Protein AF-H3A9C9-F1 (afdb_monomer)

InterPro domains:
  IPR004875 DDE superfamily endonuclease domain [PF03184] (106-169)
  IPR006600 HTH CenpB-type DNA-binding domain [PF03221] (2-45)
  IPR006600 HTH CenpB-type DNA-binding domain [PS51253] (1-46)
  IPR009057 Homedomain-like superfamily [SSF46689] (2-41)
  IPR050863 Centromere and Transposable Element-Derived Protein [PTHR19303] (2-166)

Organism: Latimeria chalumnae (NCBI:txid7897)

Secondary structure (DSSP, 8-state):
------HHHHHHHHTHHHHHTT--S----HHHHHHHHHHTT-------S------HHHHHHIIIIIHHHHHTTS-GGGEEE-------S---SS-----------SS--PPPEEEESSSS-GGGTT----SSEEEE-TTSS--HHHHHHHHHHHHHHHHHTT---EEE----TTT--

Radius of gyration: 23.13 Å; Cα contacts (8 Å, |Δi|>4): 118; chains: 1; bounding box: 42×46×64 Å

pLDDT: mean 72.38, std 17.83, range [26.41, 94.88]

Solvent-accessible surface area (backbone atoms only — not comparable to full-atom values): 11590 Å² total; per-residue (Å²): 133,93,69,80,88,43,74,64,60,52,28,63,54,57,53,50,56,31,69,81,66,77,43,88,85,72,70,63,42,72,67,50,51,54,51,50,26,64,74,68,70,59,70,91,70,79,80,88,58,90,76,62,88,71,59,58,70,60,52,48,49,37,61,72,52,52,45,53,66,57,50,73,80,43,56,65,60,32,35,42,76,55,83,91,78,90,82,81,87,81,76,71,96,81,77,80,86,81,86,83,79,77,83,82,58,77,29,83,85,71,76,57,80,44,60,35,62,47,90,76,45,77,93,52,64,92,62,87,76,70,92,46,52,78,45,58,38,91,77,54,61,80,41,38,69,59,53,50,53,54,48,52,56,50,51,53,55,29,57,76,68,73,51,77,70,46,77,47,69,71,96,39,92,41,67,71,117

Foldseek 3Di:
DPDDCDLVNVQVVVVVVCVVVVNPPDHSDPVVSVVVCVVVVPDDDDPPDPPPVDPPVVVVCCVPPVVVVVCVVDDLQQEEEDDWDDDDPDDDPPDDDDPPDDPDSPHDDDAEEFEAADPQDPVCVPPPDDPHHYDHDNPRTAAQVNLVVVVVVVVVVCVVVVHHGHYHYDPDPRHDD

Nearest PDB structures (foldseek):
  4d3q-assembly1_B  TM=3.625E-01  e=9.666E-01  Homo sapiens
  3ezz-assembly1_B  TM=3.626E-01  e=6.443E-01  Homo sapiens

Structure (mmCIF, N/CA/C/O backbone):
data_AF-H3A9C9-F1
#
_entry.id   AF-H3A9C9-F1
#
loop_
_atom_site.group_PDB
_atom_site.id
_atom_site.type_symbol
_atom_site.label_atom_id
_atom_site.label_alt_id
_atom_site.label_comp_id
_atom_site.label_asym_id
_atom_site.label_entity_id
_atom_site.label_seq_id
_atom_site.pdbx_PDB_ins_code
_atom_site.Cartn_x
_atom_site.Cartn_y
_atom_site.Cartn_z
_atom_site.occupancy
_atom_site.B_iso_or_equiv
_atom_site.auth_seq_id
_atom_site.auth_comp_id
_atom_site.auth_asym_id
_atom_site.auth_atom_id
_atom_site.pdbx_PDB_model_num
ATOM 1 N N . SER A 1 1 ? 21.570 -11.411 -15.156 1.00 33.53 1 SER A N 1
ATOM 2 C CA . SER A 1 1 ? 22.248 -10.106 -15.320 1.00 33.53 1 SER A CA 1
ATOM 3 C C . SER A 1 1 ? 21.239 -9.062 -15.795 1.00 33.53 1 SER A C 1
ATOM 5 O O . SER A 1 1 ? 20.796 -9.115 -16.931 1.00 33.53 1 SER A O 1
ATOM 7 N N . ASN A 1 2 ? 20.828 -8.129 -14.927 1.00 42.75 2 ASN A N 1
ATOM 8 C CA . ASN A 1 2 ? 19.904 -7.037 -15.281 1.00 42.75 2 ASN A CA 1
ATOM 9 C C . ASN A 1 2 ? 20.682 -5.838 -15.843 1.00 42.75 2 ASN A C 1
ATOM 11 O O . ASN A 1 2 ? 20.787 -4.794 -15.195 1.00 42.75 2 ASN A O 1
ATOM 15 N N . LEU A 1 3 ? 21.279 -6.015 -17.026 1.00 50.03 3 LEU A N 1
ATOM 16 C CA . LEU A 1 3 ? 21.968 -4.924 -17.711 1.00 50.03 3 LEU A CA 1
ATOM 17 C C . LEU A 1 3 ? 20.938 -3.876 -18.159 1.00 50.03 3 LEU A C 1
ATOM 19 O O . LEU A 1 3 ? 19.908 -4.245 -18.730 1.00 50.03 3 LEU A O 1
ATOM 23 N N . PRO A 1 4 ? 21.178 -2.577 -17.910 1.00 58.50 4 PRO A N 1
ATOM 24 C CA . PRO A 1 4 ? 20.325 -1.532 -18.454 1.00 58.50 4 PRO A CA 1
ATOM 25 C C . PRO A 1 4 ? 20.330 -1.648 -19.980 1.00 58.50 4 PRO A C 1
ATOM 27 O O . PRO A 1 4 ? 21.388 -1.680 -20.608 1.00 58.50 4 PRO A O 1
ATOM 30 N N . VAL A 1 5 ? 19.141 -1.745 -20.575 1.00 65.75 5 VAL A N 1
ATOM 31 C CA . VAL A 1 5 ? 18.991 -1.874 -22.027 1.00 65.75 5 VAL A CA 1
ATOM 32 C C . VAL A 1 5 ? 19.471 -0.575 -22.676 1.00 65.75 5 VAL A C 1
ATOM 34 O O . VAL A 1 5 ? 18.788 0.449 -22.631 1.00 65.75 5 VAL A O 1
ATOM 37 N N . SER A 1 6 ? 20.679 -0.607 -23.238 1.00 74.88 6 SER A N 1
ATOM 38 C CA . SER A 1 6 ? 21.285 0.526 -23.930 1.00 74.88 6 SER A CA 1
ATOM 39 C C . SER A 1 6 ? 20.781 0.621 -25.373 1.00 74.88 6 SER A C 1
ATOM 41 O O . SER A 1 6 ? 20.260 -0.338 -25.949 1.00 74.88 6 SER A O 1
ATOM 43 N N . GLY A 1 7 ? 20.955 1.795 -25.987 1.00 79.19 7 GLY A N 1
ATOM 44 C CA . GLY A 1 7 ? 20.630 1.984 -27.403 1.00 79.19 7 GLY A CA 1
ATOM 45 C C . GLY A 1 7 ? 21.418 1.053 -28.328 1.00 79.19 7 GLY A C 1
ATOM 46 O O . GLY A 1 7 ? 20.894 0.637 -29.355 1.00 79.19 7 GLY A O 1
ATOM 47 N N . GLU A 1 8 ? 22.638 0.679 -27.946 1.00 80.88 8 GLU A N 1
ATOM 48 C CA . GLU A 1 8 ? 23.486 -0.244 -28.707 1.00 80.88 8 GLU A CA 1
ATOM 49 C C . GLU A 1 8 ? 22.938 -1.672 -28.678 1.00 80.88 8 GLU A C 1
ATOM 51 O O . GLU A 1 8 ? 22.879 -2.322 -29.718 1.00 80.88 8 GLU A O 1
ATOM 56 N N . ILE A 1 9 ? 22.428 -2.123 -27.525 1.00 83.19 9 ILE A N 1
ATOM 57 C CA . ILE A 1 9 ? 21.769 -3.432 -27.398 1.00 83.19 9 ILE A CA 1
ATOM 58 C C . ILE A 1 9 ? 20.517 -3.490 -28.285 1.00 83.19 9 ILE A C 1
ATOM 60 O O . ILE A 1 9 ? 20.277 -4.492 -28.960 1.00 83.19 9 ILE A O 1
ATOM 64 N N . LEU A 1 10 ? 19.727 -2.410 -28.317 1.00 83.50 10 LEU A N 1
ATOM 65 C CA . LEU A 1 10 ? 18.530 -2.331 -29.161 1.00 83.50 10 LEU A CA 1
ATOM 66 C C . LEU A 1 10 ? 18.869 -2.366 -30.652 1.00 83.50 10 LEU A C 1
ATOM 68 O O . LEU A 1 10 ? 18.194 -3.063 -31.403 1.00 83.50 10 LEU A O 1
ATOM 72 N N . LYS A 1 11 ? 19.921 -1.662 -31.077 1.00 85.69 11 LYS A N 1
ATOM 73 C CA . LYS A 1 11 ? 20.382 -1.683 -32.471 1.00 85.69 11 LYS A CA 1
ATOM 74 C C . LYS A 1 11 ? 20.911 -3.048 -32.883 1.00 85.69 11 LYS A C 1
ATOM 76 O O . LYS A 1 11 ? 20.455 -3.581 -33.885 1.00 85.69 11 LYS A O 1
ATOM 81 N N . ALA A 1 12 ? 21.775 -3.649 -32.066 1.00 84.69 12 ALA A N 1
ATOM 82 C CA . ALA A 1 12 ? 22.320 -4.977 -32.330 1.00 84.69 12 ALA A CA 1
ATOM 83 C C . ALA A 1 12 ? 21.218 -6.043 -32.429 1.00 84.69 12 ALA A C 1
ATOM 85 O O . ALA A 1 12 ? 21.340 -6.999 -33.188 1.00 84.69 12 ALA A O 1
ATOM 86 N N . LYS A 1 13 ? 20.122 -5.893 -31.672 1.00 85.00 13 LYS A N 1
ATOM 87 C CA . LYS A 1 13 ? 18.959 -6.777 -31.792 1.00 85.00 13 LYS A CA 1
ATOM 88 C C . LYS A 1 13 ? 18.106 -6.453 -33.020 1.00 85.00 13 LYS A C 1
ATOM 90 O O . LYS A 1 13 ? 17.635 -7.374 -33.675 1.00 85.00 13 LYS A O 1
ATOM 95 N N . ALA A 1 14 ? 17.931 -5.177 -33.350 1.00 84.75 14 ALA A N 1
ATOM 96 C CA . ALA A 1 14 ? 17.192 -4.744 -34.531 1.00 84.75 14 ALA A CA 1
ATOM 97 C C . ALA A 1 14 ? 17.849 -5.176 -35.846 1.00 84.75 14 ALA A C 1
ATOM 99 O O . ALA A 1 14 ? 17.134 -5.430 -36.801 1.00 84.75 14 ALA A O 1
ATOM 100 N N . GLU A 1 15 ? 19.174 -5.311 -35.882 1.00 84.75 15 GLU A N 1
ATOM 101 C CA . GLU A 1 15 ? 19.919 -5.799 -37.052 1.00 84.75 15 GLU A CA 1
ATOM 102 C C . GLU A 1 15 ? 19.846 -7.319 -37.244 1.00 84.75 15 GLU A C 1
ATOM 104 O O . GLU A 1 15 ? 20.193 -7.807 -38.314 1.00 84.75 15 GLU A O 1
ATOM 109 N N . LYS A 1 16 ? 19.349 -8.081 -36.260 1.00 83.56 16 LYS A N 1
ATOM 110 C CA . LYS A 1 16 ? 19.169 -9.538 -36.401 1.00 83.56 16 LYS A CA 1
ATOM 111 C C . LYS A 1 16 ? 17.897 -9.917 -37.160 1.00 83.56 16 LYS A C 1
ATOM 113 O O . LYS A 1 16 ? 17.911 -10.868 -37.924 1.00 83.56 16 LYS A O 1
ATOM 118 N N . PHE A 1 17 ? 16.816 -9.160 -36.985 1.00 78.00 17 PHE A N 1
ATOM 119 C CA . PHE A 1 17 ? 15.525 -9.456 -37.621 1.00 78.00 17 PHE A CA 1
ATOM 120 C C . PHE A 1 17 ? 15.493 -9.341 -39.161 1.00 78.00 17 PHE A C 1
ATOM 122 O O . PHE A 1 17 ? 14.770 -10.114 -39.780 1.00 78.00 17 PHE A O 1
ATOM 129 N N . PRO A 1 18 ? 16.228 -8.418 -39.813 1.00 79.38 18 PRO A N 1
ATOM 130 C CA . PRO A 1 18 ? 16.289 -8.338 -41.271 1.00 79.38 18 PRO A CA 1
ATOM 131 C C . PRO A 1 18 ? 16.911 -9.580 -41.911 1.00 79.38 18 PRO A C 1
ATOM 133 O O . PRO A 1 18 ? 16.447 -9.995 -42.969 1.00 79.38 18 PRO A O 1
ATOM 136 N N . ALA A 1 19 ? 17.891 -10.206 -41.246 1.00 67.50 19 ALA A N 1
ATOM 137 C CA . ALA A 1 19 ? 18.501 -11.452 -41.708 1.00 67.50 19 ALA A CA 1
ATOM 138 C C . ALA A 1 19 ? 17.486 -12.608 -41.737 1.00 67.50 19 ALA A C 1
ATOM 140 O O . ALA A 1 19 ? 17.487 -13.400 -42.673 1.00 67.50 19 ALA A O 1
ATOM 141 N N . ASP A 1 20 ? 16.563 -12.650 -40.772 1.00 73.31 20 ASP A N 1
ATOM 142 C CA . ASP A 1 20 ? 15.484 -13.648 -40.724 1.00 73.31 20 ASP A CA 1
ATOM 143 C C . ASP A 1 20 ? 14.357 -13.365 -41.743 1.00 73.31 20 ASP A C 1
ATOM 145 O O . ASP A 1 20 ? 13.535 -14.235 -42.026 1.00 73.31 20 ASP A O 1
ATOM 149 N N . LEU A 1 21 ? 14.301 -12.144 -42.291 1.00 77.25 21 LEU A N 1
ATOM 150 C CA . LEU A 1 21 ? 13.262 -11.672 -43.217 1.00 77.25 21 LEU A CA 1
ATOM 151 C C . LEU A 1 21 ? 13.781 -11.418 -44.642 1.00 77.25 21 LEU A C 1
ATOM 153 O O . LEU A 1 21 ? 13.018 -10.937 -45.480 1.00 77.25 21 LEU A O 1
ATOM 157 N N . ASN A 1 22 ? 15.043 -11.759 -44.928 1.00 77.62 22 ASN A N 1
ATOM 158 C CA . ASN A 1 22 ? 15.693 -11.580 -46.231 1.00 77.62 22 ASN A CA 1
ATOM 159 C C . ASN A 1 22 ? 15.732 -10.106 -46.710 1.00 77.62 22 ASN A C 1
ATOM 161 O O . ASN A 1 22 ? 15.546 -9.816 -47.892 1.00 77.62 22 ASN A O 1
ATOM 165 N N . ILE A 1 23 ? 15.923 -9.163 -45.778 1.00 76.38 23 ILE A N 1
ATOM 166 C CA . ILE A 1 23 ? 16.026 -7.720 -46.050 1.00 76.38 23 ILE A CA 1
ATOM 167 C C . ILE A 1 23 ? 17.462 -7.263 -45.775 1.00 76.38 23 ILE A C 1
ATOM 169 O O . ILE A 1 23 ? 17.847 -7.085 -44.620 1.00 76.38 23 ILE A O 1
ATOM 173 N N . ASP A 1 24 ? 18.230 -6.999 -46.831 1.00 74.44 24 ASP A N 1
ATOM 174 C CA . ASP A 1 24 ? 19.669 -6.708 -46.713 1.00 74.44 24 ASP A CA 1
ATOM 175 C C . ASP A 1 24 ? 19.989 -5.214 -46.481 1.00 74.44 24 ASP A C 1
ATOM 177 O O . ASP A 1 24 ? 21.078 -4.857 -46.031 1.00 74.44 24 ASP A O 1
ATOM 181 N N . ASP A 1 25 ? 19.025 -4.321 -46.730 1.00 82.25 25 ASP A N 1
ATOM 182 C CA . ASP A 1 25 ? 19.241 -2.864 -46.720 1.00 82.25 25 ASP A CA 1
ATOM 183 C C . ASP A 1 25 ? 18.974 -2.188 -45.366 1.00 82.25 25 ASP A C 1
ATOM 185 O O . ASP A 1 25 ? 19.150 -0.972 -45.205 1.00 82.25 25 ASP A O 1
ATOM 189 N N . PHE A 1 26 ? 18.526 -2.941 -44.361 1.00 84.06 26 PHE A N 1
ATOM 190 C CA . PHE A 1 26 ? 18.220 -2.359 -43.062 1.00 84.06 26 PHE A CA 1
ATOM 191 C C . PHE A 1 26 ? 19.492 -2.100 -42.245 1.00 84.06 26 PHE A C 1
ATOM 193 O O . PHE A 1 26 ? 20.258 -3.010 -41.944 1.00 84.06 26 PHE A O 1
ATOM 200 N N . LYS A 1 27 ? 19.667 -0.854 -41.791 1.00 85.88 27 LYS A N 1
ATOM 201 C CA . LYS A 1 27 ? 20.721 -0.467 -40.841 1.00 85.88 27 LYS A CA 1
ATOM 202 C C . LYS A 1 27 ? 20.122 0.219 -39.625 1.00 85.88 27 LYS A C 1
ATOM 204 O O . LYS A 1 27 ? 19.412 1.223 -39.760 1.00 85.88 27 LYS A O 1
ATOM 209 N N . ALA A 1 28 ? 20.470 -0.249 -38.427 1.00 85.75 28 ALA A N 1
ATOM 210 C CA . ALA A 1 28 ? 19.992 0.331 -37.176 1.00 85.75 28 ALA A CA 1
ATOM 211 C C . ALA A 1 28 ? 20.790 1.598 -36.809 1.00 85.75 28 ALA A C 1
ATOM 213 O O . ALA A 1 28 ? 21.512 1.679 -35.811 1.00 85.75 28 ALA A O 1
ATOM 214 N N . THR A 1 29 ? 20.658 2.633 -37.639 1.00 89.31 29 THR A N 1
ATOM 215 C CA . THR A 1 29 ? 21.324 3.928 -37.441 1.00 89.31 29 THR A CA 1
ATOM 216 C C . THR A 1 29 ? 20.850 4.633 -36.163 1.00 89.31 29 THR A C 1
ATOM 218 O O . THR A 1 29 ? 19.791 4.329 -35.609 1.00 89.31 29 THR A O 1
ATOM 221 N N . ASN A 1 30 ? 21.623 5.618 -35.683 1.00 85.88 30 ASN A N 1
ATOM 222 C CA . ASN A 1 30 ? 21.182 6.502 -34.590 1.00 85.88 30 ASN A CA 1
ATOM 223 C C . ASN A 1 30 ? 19.821 7.138 -34.907 1.00 85.88 30 ASN A C 1
ATOM 225 O O . ASN A 1 30 ? 18.909 7.091 -34.090 1.00 85.88 30 ASN A O 1
ATOM 229 N N . TRP A 1 31 ? 19.659 7.626 -36.137 1.00 87.31 31 TRP A N 1
ATOM 230 C CA . TRP A 1 31 ? 18.431 8.278 -36.576 1.00 87.31 31 TRP A CA 1
ATOM 231 C C . TRP A 1 31 ? 17.227 7.327 -36.616 1.00 87.31 31 TRP A C 1
ATOM 233 O O . TRP A 1 31 ? 16.124 7.703 -36.214 1.00 87.31 31 TRP A O 1
ATOM 243 N N . TRP A 1 32 ? 17.437 6.074 -37.042 1.00 90.31 32 TRP A N 1
ATOM 244 C CA . TRP A 1 32 ? 16.413 5.032 -36.946 1.00 90.31 32 TRP A CA 1
ATOM 245 C C . TRP A 1 32 ? 15.986 4.811 -35.492 1.00 90.31 32 TRP A C 1
ATOM 247 O O . TRP A 1 32 ? 14.790 4.839 -35.201 1.00 90.31 32 TRP A O 1
ATOM 257 N N . LEU A 1 33 ? 16.949 4.652 -34.579 1.00 88.69 33 LEU A N 1
ATOM 258 C CA . LEU A 1 33 ? 16.671 4.413 -33.164 1.00 88.69 33 LEU A CA 1
ATOM 259 C C . LEU A 1 33 ? 15.910 5.589 -32.535 1.00 88.69 33 LEU A C 1
ATOM 261 O O . LEU A 1 33 ? 14.955 5.368 -31.795 1.00 88.69 33 LEU A O 1
ATOM 265 N N . ASP A 1 34 ? 16.289 6.827 -32.850 1.00 85.38 34 ASP A N 1
ATOM 266 C CA . ASP A 1 34 ? 15.634 8.029 -32.325 1.00 85.38 34 ASP A CA 1
ATOM 267 C C . ASP A 1 34 ? 14.191 8.155 -32.827 1.00 85.38 34 ASP A C 1
ATOM 269 O O . ASP A 1 34 ? 13.269 8.436 -32.056 1.00 85.38 34 ASP A O 1
ATOM 273 N N . ARG A 1 35 ? 13.959 7.875 -34.114 1.00 87.50 35 ARG A N 1
ATOM 274 C CA . ARG A 1 35 ? 12.615 7.898 -34.703 1.00 87.50 35 ARG A CA 1
ATOM 275 C C . ARG A 1 35 ? 11.749 6.744 -34.205 1.00 87.50 35 ARG A C 1
ATOM 277 O O . ARG A 1 35 ? 10.556 6.944 -33.983 1.00 87.50 35 ARG A O 1
ATOM 284 N N . TRP A 1 36 ? 12.333 5.562 -34.011 1.00 87.00 36 TRP A N 1
ATOM 285 C CA . TRP A 1 36 ? 11.668 4.403 -33.417 1.00 87.00 36 TRP A CA 1
ATOM 286 C C . TRP A 1 36 ? 11.249 4.703 -31.977 1.00 87.00 36 TRP A C 1
ATOM 288 O O . TRP A 1 36 ? 10.071 4.570 -31.650 1.00 87.00 36 TRP A O 1
ATOM 298 N N . LYS A 1 37 ? 12.163 5.230 -31.152 1.00 84.94 37 LYS A N 1
ATOM 299 C CA . LYS A 1 37 ? 11.848 5.669 -29.787 1.00 84.94 37 LYS A CA 1
ATOM 300 C C . LYS A 1 37 ? 10.712 6.685 -29.773 1.00 84.94 37 LYS A C 1
ATOM 302 O O . LYS A 1 37 ? 9.778 6.524 -29.003 1.00 84.94 37 LYS A O 1
ATOM 307 N N . LYS A 1 38 ? 10.748 7.683 -30.663 1.00 83.31 38 LYS A N 1
ATOM 308 C CA . LYS A 1 38 ? 9.691 8.700 -30.777 1.00 83.31 38 LYS A CA 1
ATOM 309 C C . LYS A 1 38 ? 8.346 8.121 -31.229 1.00 83.31 38 LYS A C 1
ATOM 311 O O . LYS A 1 38 ? 7.309 8.573 -30.765 1.00 83.31 38 LYS A O 1
ATOM 316 N N . ARG A 1 39 ? 8.348 7.140 -32.138 1.00 85.62 39 ARG A N 1
ATOM 317 C CA . ARG A 1 39 ? 7.124 6.491 -32.639 1.00 85.62 39 ARG A CA 1
ATOM 318 C C . ARG A 1 39 ? 6.437 5.642 -31.572 1.00 85.62 39 ARG A C 1
ATOM 320 O O . ARG A 1 39 ? 5.215 5.594 -31.551 1.00 85.62 39 ARG A O 1
ATOM 327 N N . TYR A 1 40 ? 7.220 4.975 -30.730 1.00 78.62 40 TYR A N 1
ATOM 328 C CA . TYR A 1 40 ? 6.722 4.054 -29.705 1.00 78.62 40 TYR A CA 1
ATOM 329 C C . TYR A 1 40 ? 6.796 4.629 -28.284 1.00 78.62 40 TYR A C 1
ATOM 331 O O . TYR A 1 40 ? 6.671 3.880 -27.322 1.00 78.62 40 TYR A O 1
ATOM 339 N N . ASP A 1 41 ? 7.024 5.939 -28.157 1.00 76.00 41 ASP A N 1
ATOM 340 C CA . ASP A 1 41 ? 7.146 6.662 -26.884 1.00 76.00 41 ASP A CA 1
ATOM 341 C C . ASP A 1 41 ? 8.131 6.015 -25.884 1.00 76.00 41 ASP A C 1
ATOM 343 O O . ASP A 1 41 ? 7.938 5.979 -24.668 1.00 76.00 41 ASP A O 1
ATOM 347 N N . VAL A 1 42 ? 9.233 5.467 -26.406 1.00 78.31 42 VAL A N 1
ATOM 348 C CA . VAL A 1 42 ? 10.281 4.833 -25.599 1.00 78.31 42 VAL A CA 1
ATOM 349 C C . VAL A 1 42 ? 11.204 5.916 -25.051 1.00 78.31 42 VAL A C 1
ATOM 351 O O . VAL A 1 42 ? 12.201 6.301 -25.668 1.00 78.31 42 VAL A O 1
ATOM 354 N N . VAL A 1 43 ? 10.872 6.409 -23.862 1.00 71.19 43 VAL A N 1
ATOM 355 C CA . VAL A 1 43 ? 11.670 7.404 -23.141 1.00 71.19 43 VAL A CA 1
ATOM 356 C C . VAL A 1 43 ? 12.682 6.711 -22.230 1.00 71.19 43 VAL A C 1
ATOM 358 O O . VAL A 1 43 ? 12.329 5.854 -21.418 1.00 71.19 43 VAL A O 1
ATOM 361 N N . PHE A 1 44 ? 13.954 7.112 -22.319 1.00 60.69 44 PHE A N 1
ATOM 362 C CA . PHE A 1 44 ? 14.961 6.705 -21.342 1.00 60.69 44 PHE A CA 1
ATOM 363 C C . PHE A 1 44 ? 14.649 7.372 -20.001 1.00 60.69 44 PHE A C 1
ATOM 365 O O . PHE A 1 44 ? 14.917 8.555 -19.798 1.00 60.69 44 PHE A O 1
ATOM 372 N N . LYS A 1 45 ? 14.071 6.612 -19.075 1.00 54.03 45 LYS A N 1
ATOM 373 C CA . LYS A 1 45 ? 13.954 7.031 -17.682 1.00 54.03 45 LYS A CA 1
ATOM 374 C C . LYS A 1 45 ? 15.211 6.568 -16.957 1.00 54.03 45 LYS A C 1
ATOM 376 O O . LYS A 1 45 ? 15.486 5.370 -16.912 1.00 54.03 45 LYS A O 1
ATOM 381 N N . ARG A 1 46 ? 15.972 7.500 -16.369 1.00 49.28 46 ARG A N 1
ATOM 382 C CA . ARG A 1 46 ? 16.918 7.118 -15.311 1.00 49.28 46 ARG A CA 1
ATOM 383 C C . ARG A 1 46 ? 16.096 6.419 -14.239 1.00 49.28 46 ARG A C 1
ATOM 385 O O . ARG A 1 46 ? 15.092 6.970 -13.792 1.00 49.28 46 ARG A O 1
ATOM 392 N N . ALA A 1 47 ? 16.499 5.214 -13.856 1.00 47.06 47 ALA A N 1
ATOM 393 C CA . ALA A 1 47 ? 15.945 4.568 -12.682 1.00 47.06 47 ALA A CA 1
ATOM 394 C C . ALA A 1 47 ? 16.359 5.401 -11.458 1.00 47.06 47 ALA A C 1
ATOM 396 O O . ALA A 1 47 ? 17.418 5.182 -10.883 1.00 47.06 47 ALA A O 1
ATOM 397 N N . HIS A 1 48 ? 15.562 6.410 -11.108 1.00 38.59 48 HIS A N 1
ATOM 398 C CA . HIS A 1 48 ? 15.618 7.048 -9.801 1.00 38.59 48 HIS A CA 1
ATOM 399 C C . HIS A 1 48 ? 14.787 6.197 -8.847 1.00 38.59 48 HIS A C 1
ATOM 401 O O . HIS A 1 48 ? 13.612 6.438 -8.608 1.00 38.59 48 HIS A O 1
ATOM 407 N N . GLY A 1 49 ? 15.433 5.147 -8.371 1.00 36.78 49 GLY A N 1
ATOM 408 C CA . GLY A 1 49 ? 15.083 4.398 -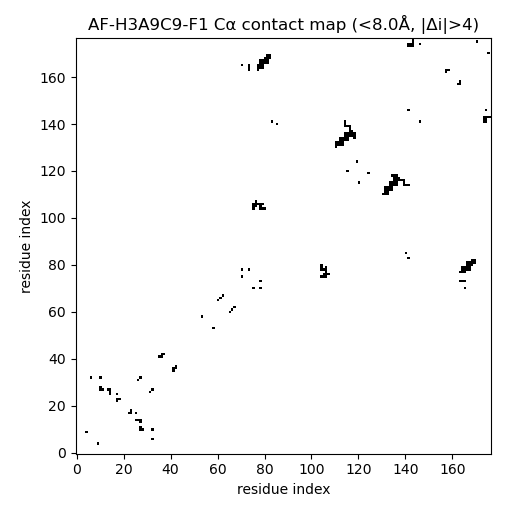7.181 1.00 36.78 49 GLY A CA 1
ATOM 409 C C . GLY A 1 49 ? 16.407 3.927 -6.608 1.00 36.78 49 GLY A C 1
ATOM 410 O O . GLY A 1 49 ? 17.315 3.605 -7.379 1.00 36.78 49 GLY A O 1
ATOM 411 N N . GLU A 1 50 ? 16.557 3.944 -5.287 1.00 41.75 50 GLU A N 1
ATOM 412 C CA . GLU A 1 50 ? 17.693 3.297 -4.643 1.00 41.75 50 GLU A CA 1
ATOM 413 C C . GLU A 1 50 ? 17.703 1.827 -5.073 1.00 41.75 50 GLU A C 1
ATOM 415 O O . GLU A 1 50 ? 17.004 0.987 -4.514 1.00 41.75 50 GLU A O 1
ATOM 420 N N . LYS A 1 51 ? 18.501 1.491 -6.089 1.00 43.78 51 LYS A N 1
ATOM 421 C CA . LYS A 1 51 ? 19.020 0.139 -6.219 1.00 43.78 51 LYS A CA 1
ATOM 422 C C . LYS A 1 51 ? 20.031 -0.011 -5.089 1.00 43.78 51 LYS A C 1
ATOM 424 O O . LYS A 1 51 ? 21.228 0.124 -5.309 1.00 43.78 51 LYS A O 1
ATOM 429 N N . LYS A 1 52 ? 19.546 -0.265 -3.871 1.00 47.56 52 LYS A N 1
ATOM 430 C CA . LYS A 1 52 ? 20.315 -1.136 -2.983 1.00 47.56 52 LYS A CA 1
ATOM 431 C C . LYS A 1 52 ? 20.539 -2.415 -3.784 1.00 47.56 52 LYS A C 1
ATOM 433 O O . LYS A 1 52 ? 19.612 -2.840 -4.480 1.00 47.56 52 LYS A O 1
ATOM 438 N N . ASP A 1 53 ? 21.755 -2.953 -3.777 1.00 51.06 53 ASP A N 1
ATOM 439 C CA . ASP A 1 53 ? 22.020 -4.265 -4.363 1.00 51.06 53 ASP A CA 1
ATOM 440 C C . ASP A 1 53 ? 20.993 -5.231 -3.776 1.00 51.06 53 ASP A C 1
ATOM 442 O O . ASP A 1 53 ? 21.022 -5.559 -2.591 1.00 51.06 53 ASP A O 1
ATOM 446 N N . ALA A 1 54 ? 19.981 -5.552 -4.578 1.00 57.16 54 ALA A N 1
ATOM 447 C CA . ALA A 1 54 ? 18.889 -6.379 -4.125 1.00 57.16 54 ALA A CA 1
ATOM 448 C C . ALA A 1 54 ? 19.461 -7.785 -4.003 1.00 57.16 54 ALA A C 1
ATOM 450 O O . ALA A 1 54 ? 20.008 -8.314 -4.972 1.00 57.16 54 ALA A O 1
ATOM 451 N N . ASP A 1 55 ? 19.345 -8.375 -2.820 1.00 76.50 55 ASP A N 1
ATOM 452 C CA . ASP A 1 55 ? 19.673 -9.775 -2.600 1.00 76.50 55 ASP A CA 1
ATOM 453 C C . ASP A 1 55 ? 18.636 -10.640 -3.332 1.00 76.50 55 ASP A C 1
ATOM 455 O O . ASP A 1 55 ? 17.597 -11.025 -2.793 1.00 76.50 55 ASP A O 1
ATOM 459 N N . ILE A 1 56 ? 18.888 -10.849 -4.626 1.00 76.31 56 ILE A N 1
ATOM 460 C CA . ILE A 1 56 ? 18.036 -11.624 -5.529 1.00 76.31 56 ILE A CA 1
ATOM 461 C C . ILE A 1 56 ? 17.818 -13.043 -4.975 1.00 76.31 56 ILE A C 1
ATOM 463 O O . ILE A 1 56 ? 16.661 -13.461 -4.954 1.00 76.31 56 ILE A O 1
ATOM 467 N N . PRO A 1 57 ? 18.846 -13.775 -4.493 1.00 83.06 57 PRO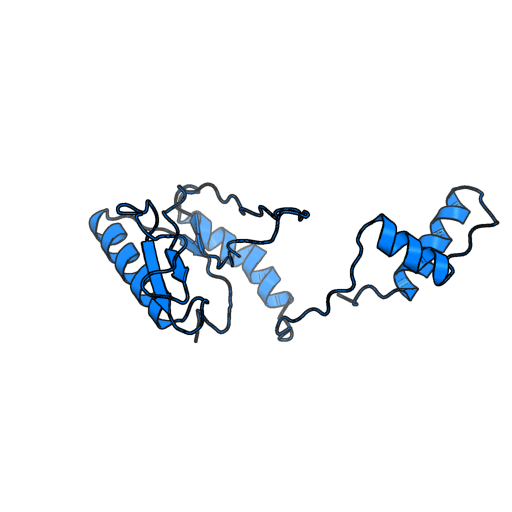 A N 1
ATOM 468 C CA . PRO A 1 57 ? 18.648 -15.066 -3.833 1.00 83.06 57 PRO A CA 1
ATOM 469 C C . PRO A 1 57 ? 17.657 -15.020 -2.666 1.00 83.06 57 PRO A C 1
ATOM 471 O O . PRO A 1 57 ? 16.721 -15.821 -2.637 1.00 83.06 57 PRO A O 1
ATOM 474 N N . SER A 1 58 ? 17.803 -14.065 -1.743 1.00 82.00 58 SER A N 1
ATOM 475 C CA . SER A 1 58 ? 16.876 -13.938 -0.610 1.00 82.00 58 SER A CA 1
ATOM 476 C C . SER A 1 58 ? 15.461 -13.570 -1.050 1.00 82.00 58 SER A C 1
ATOM 478 O O . SER A 1 58 ? 14.492 -14.104 -0.513 1.00 82.00 58 SER A O 1
ATOM 480 N N . ALA A 1 59 ? 15.322 -12.704 -2.058 1.00 79.44 59 ALA A N 1
ATOM 481 C CA . ALA A 1 59 ? 14.020 -12.351 -2.615 1.00 79.44 59 ALA A CA 1
ATOM 482 C C . ALA A 1 59 ? 13.329 -13.556 -3.277 1.00 79.44 59 ALA A C 1
ATOM 484 O O . ALA A 1 59 ? 12.136 -13.759 -3.064 1.00 79.44 59 ALA A O 1
ATOM 485 N N . ILE A 1 60 ? 14.067 -14.371 -4.040 1.00 85.44 60 ILE A N 1
ATOM 486 C CA . ILE A 1 60 ? 13.543 -15.598 -4.660 1.00 85.44 60 ILE A CA 1
ATOM 487 C C . ILE A 1 60 ? 13.100 -16.585 -3.579 1.00 85.44 60 ILE A C 1
ATOM 489 O O . ILE A 1 60 ? 11.955 -17.027 -3.605 1.00 85.44 60 ILE A O 1
ATOM 493 N N . ASN A 1 61 ? 13.949 -16.855 -2.582 1.00 87.62 61 ASN A N 1
ATOM 494 C CA . ASN A 1 61 ? 13.600 -17.746 -1.475 1.00 87.62 61 ASN A CA 1
ATOM 495 C C . ASN A 1 61 ? 12.345 -17.272 -0.725 1.00 87.62 61 ASN A C 1
ATOM 497 O O . ASN A 1 61 ? 11.478 -18.074 -0.383 1.00 87.62 61 ASN A O 1
ATOM 501 N N . TRP A 1 62 ? 12.218 -15.963 -0.497 1.00 85.75 62 TRP A N 1
ATOM 502 C CA . TRP A 1 62 ? 11.041 -15.400 0.155 1.00 85.75 62 TRP A CA 1
ATOM 503 C C . TRP A 1 62 ? 9.773 -15.564 -0.695 1.00 85.75 62 TRP A C 1
ATOM 505 O O . TRP A 1 62 ? 8.735 -15.947 -0.164 1.00 85.75 62 TRP A O 1
ATOM 515 N N . ILE A 1 63 ? 9.846 -15.326 -2.010 1.00 85.94 63 ILE A N 1
ATOM 516 C CA . ILE A 1 63 ? 8.706 -15.483 -2.930 1.00 85.94 63 ILE A CA 1
ATOM 517 C C . ILE A 1 63 ? 8.279 -16.950 -3.058 1.00 85.94 63 ILE A C 1
ATOM 519 O O . ILE A 1 63 ? 7.082 -17.226 -3.110 1.00 85.94 63 ILE A O 1
ATOM 523 N N . GLU A 1 64 ? 9.232 -17.878 -3.129 1.00 87.81 64 GLU A N 1
ATOM 524 C CA . GLU A 1 64 ? 8.955 -19.296 -3.382 1.00 87.81 64 GLU A CA 1
ATOM 525 C C . GLU A 1 64 ? 8.530 -20.055 -2.121 1.00 87.81 64 GLU A C 1
ATOM 527 O O . GLU A 1 64 ? 7.648 -20.908 -2.199 1.00 87.81 64 GLU A O 1
ATOM 532 N N . ASN A 1 65 ? 9.108 -19.730 -0.958 1.00 88.12 65 ASN A N 1
ATOM 533 C CA . ASN A 1 65 ? 8.927 -20.523 0.262 1.00 88.12 65 ASN A CA 1
ATOM 534 C C . ASN A 1 65 ? 8.149 -19.774 1.355 1.00 88.12 65 ASN A C 1
ATOM 536 O O . ASN A 1 65 ? 7.152 -20.281 1.871 1.00 88.12 65 ASN A O 1
ATOM 540 N N . GLU A 1 66 ? 8.568 -18.556 1.700 1.00 87.88 66 GLU A N 1
ATOM 541 C CA . GLU A 1 66 ? 8.032 -17.832 2.866 1.00 87.88 66 GLU A CA 1
ATOM 542 C C . GLU A 1 66 ? 6.660 -17.201 2.596 1.00 87.88 66 GLU A C 1
ATOM 544 O O . GLU A 1 66 ? 5.742 -17.271 3.423 1.00 87.88 66 GLU A O 1
ATOM 549 N N . LEU A 1 67 ? 6.501 -16.584 1.424 1.00 87.06 67 LEU A N 1
ATOM 550 C CA . LEU A 1 67 ? 5.284 -15.883 1.040 1.00 87.06 67 LEU A CA 1
ATOM 551 C C . LEU A 1 67 ? 4.092 -16.847 0.930 1.00 87.06 67 LEU A C 1
ATOM 553 O O . LEU A 1 67 ? 3.081 -16.582 1.586 1.00 87.06 67 LEU A O 1
ATOM 557 N N . PRO A 1 68 ? 4.169 -17.989 0.213 1.00 89.62 68 PRO A N 1
ATOM 558 C CA . PRO A 1 68 ? 3.046 -18.917 0.134 1.00 89.62 68 PRO A CA 1
ATOM 559 C C . PRO A 1 68 ? 2.703 -19.518 1.500 1.00 89.62 68 PRO A C 1
ATOM 561 O O . PRO A 1 68 ? 1.527 -19.577 1.854 1.00 89.62 68 PRO A O 1
ATOM 564 N N . ALA A 1 69 ? 3.706 -19.891 2.305 1.00 89.75 69 ALA A N 1
ATOM 565 C CA . ALA A 1 69 ? 3.497 -20.427 3.653 1.00 89.75 69 ALA A CA 1
ATOM 566 C C . ALA A 1 69 ? 2.810 -19.419 4.593 1.00 89.75 69 ALA A C 1
ATOM 568 O O . ALA A 1 69 ? 2.002 -19.795 5.447 1.00 89.75 69 ALA A O 1
ATOM 569 N N . THR A 1 70 ? 3.103 -18.127 4.425 1.00 87.56 70 THR A N 1
ATOM 570 C CA . THR A 1 70 ? 2.449 -17.049 5.175 1.00 87.56 70 THR A CA 1
ATOM 571 C C . THR A 1 70 ? 1.013 -16.839 4.702 1.00 87.56 70 THR A C 1
ATOM 573 O O . THR A 1 70 ? 0.102 -16.773 5.528 1.00 87.56 70 THR A O 1
ATOM 576 N N . LEU A 1 71 ? 0.791 -16.768 3.385 1.00 88.81 71 LEU A N 1
ATOM 577 C CA . LEU A 1 71 ? -0.525 -16.498 2.800 1.00 88.81 71 LEU A CA 1
ATOM 578 C C . LEU A 1 71 ? -1.517 -17.647 2.990 1.00 88.81 71 LEU A C 1
ATOM 580 O O . LEU A 1 71 ? -2.699 -17.377 3.147 1.00 88.81 71 LEU A O 1
ATOM 584 N N . GLN A 1 72 ? -1.061 -18.901 3.079 1.00 91.06 72 GLN A N 1
ATOM 585 C CA . GLN A 1 72 ? -1.923 -20.058 3.377 1.00 91.06 72 GLN A CA 1
ATOM 586 C C . GLN A 1 72 ? -2.681 -19.945 4.711 1.00 91.06 72 GLN A C 1
ATOM 588 O O . GLN A 1 72 ? -3.677 -20.635 4.916 1.00 91.06 72 GLN A O 1
ATOM 593 N N . ARG A 1 73 ? -2.229 -19.081 5.630 1.00 91.88 73 ARG A N 1
ATOM 594 C CA . ARG A 1 73 ? -2.892 -18.838 6.923 1.00 91.88 73 ARG A CA 1
ATOM 595 C C . ARG A 1 73 ? -4.096 -17.900 6.820 1.00 91.88 73 ARG A C 1
ATOM 597 O O . ARG A 1 73 ? -4.811 -17.740 7.808 1.00 91.88 73 ARG A O 1
ATOM 604 N N . TYR A 1 74 ? -4.291 -17.270 5.666 1.00 91.19 74 TYR A N 1
ATOM 605 C CA . TYR A 1 74 ? -5.314 -16.263 5.422 1.00 91.19 74 TYR A CA 1
ATOM 606 C C . TYR A 1 74 ? -6.159 -16.672 4.223 1.00 91.19 74 TYR A C 1
ATOM 608 O O . TYR A 1 74 ? -5.686 -17.332 3.296 1.00 91.19 74 TYR A O 1
ATOM 616 N N . LYS A 1 75 ? -7.430 -16.276 4.221 1.00 89.50 75 LYS A N 1
ATOM 617 C CA . LYS A 1 75 ? -8.241 -16.422 3.017 1.00 89.50 75 LYS A CA 1
ATOM 618 C C . LYS A 1 75 ? -7.769 -15.421 1.960 1.00 89.50 75 LYS A C 1
ATOM 620 O O . LYS A 1 75 ? -7.297 -14.350 2.331 1.00 89.50 75 LYS A O 1
ATOM 625 N N . PRO A 1 76 ? -7.960 -15.694 0.658 1.00 86.31 76 PRO A N 1
ATOM 626 C CA . PRO A 1 76 ? -7.619 -14.737 -0.396 1.00 86.31 76 PRO A CA 1
ATOM 627 C C . PRO A 1 76 ? -8.277 -13.355 -0.231 1.00 86.31 76 PRO A C 1
ATOM 629 O O . PRO A 1 76 ? -7.667 -12.353 -0.588 1.00 86.31 76 PRO A O 1
ATOM 632 N N . GLU A 1 77 ? -9.485 -13.302 0.343 1.00 85.75 77 GLU A N 1
ATOM 633 C CA . GLU A 1 77 ? -10.218 -12.064 0.670 1.00 85.75 77 GLU A CA 1
ATOM 634 C C . GLU A 1 77 ? -9.567 -11.241 1.804 1.00 85.75 77 GLU A C 1
ATOM 636 O O . GLU A 1 77 ? -9.784 -10.034 1.899 1.00 85.75 77 GLU A O 1
ATOM 641 N N . ASP A 1 78 ? -8.703 -11.875 2.605 1.00 89.50 78 ASP A N 1
ATOM 642 C CA . ASP A 1 78 ? -8.029 -11.297 3.775 1.00 89.50 78 ASP A CA 1
ATOM 643 C C . ASP A 1 78 ? -6.571 -10.895 3.483 1.00 89.50 78 ASP A C 1
ATOM 645 O O . ASP A 1 78 ? -5.803 -10.572 4.396 1.00 89.50 78 ASP A O 1
ATOM 649 N N . VAL A 1 79 ? -6.161 -10.943 2.211 1.00 88.62 79 VAL A N 1
ATOM 650 C CA . VAL A 1 79 ? -4.818 -10.572 1.754 1.00 88.62 79 VAL A CA 1
ATOM 651 C C . VAL A 1 79 ? -4.874 -9.213 1.066 1.00 88.62 79 VAL A C 1
ATOM 653 O O . VAL A 1 79 ? -5.444 -9.061 -0.013 1.00 88.62 79 VAL A O 1
ATOM 656 N N . TYR A 1 80 ? -4.223 -8.231 1.678 1.00 86.12 80 TYR A N 1
ATOM 657 C CA . TYR A 1 80 ? -4.216 -6.839 1.247 1.00 86.12 80 TYR A CA 1
ATOM 658 C C . TYR A 1 80 ? -2.809 -6.399 0.854 1.00 86.12 80 TYR A C 1
ATOM 660 O O . TYR A 1 80 ? -1.816 -6.823 1.446 1.00 86.12 80 TYR A O 1
ATOM 668 N N . ASN A 1 81 ? -2.720 -5.476 -0.099 1.00 85.1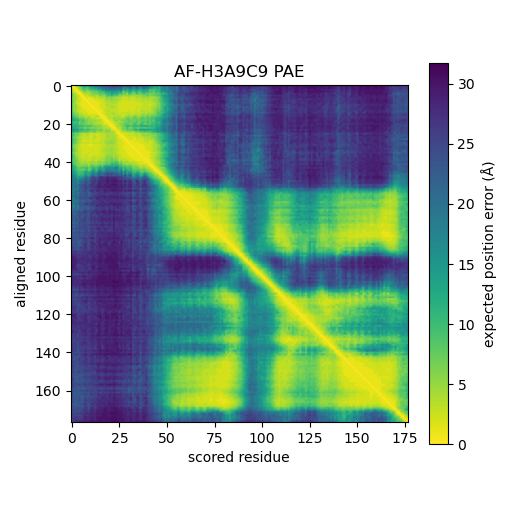9 81 ASN A N 1
ATOM 669 C CA . ASN A 1 81 ? -1.525 -4.680 -0.340 1.00 85.19 81 ASN A CA 1
ATOM 670 C C . ASN A 1 81 ? -1.783 -3.220 0.058 1.00 85.19 81 ASN A C 1
ATOM 672 O O . ASN A 1 81 ? -2.860 -2.679 -0.178 1.00 85.19 81 ASN A O 1
ATOM 676 N N . ALA A 1 82 ? -0.786 -2.572 0.650 1.00 84.62 82 ALA A N 1
ATOM 677 C CA . ALA A 1 82 ? -0.752 -1.123 0.801 1.00 84.62 82 ALA A CA 1
ATOM 678 C C . ALA A 1 82 ? 0.280 -0.569 -0.177 1.00 84.62 82 ALA A C 1
ATOM 680 O O . ALA A 1 82 ? 1.400 -1.062 -0.211 1.00 84.62 82 ALA A O 1
ATOM 681 N N . ASP A 1 83 ? -0.076 0.444 -0.959 1.00 80.81 83 ASP A N 1
ATOM 682 C CA . ASP A 1 83 ? 0.865 1.128 -1.846 1.00 80.81 83 ASP A CA 1
ATOM 683 C C . ASP A 1 83 ?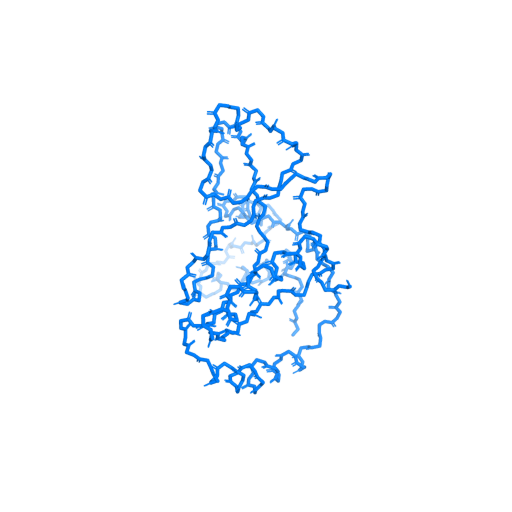 0.548 2.626 -1.898 1.00 80.81 83 ASP A C 1
ATOM 685 O O . ASP A 1 83 ? -0.594 3.042 -1.678 1.00 80.81 83 ASP A O 1
ATOM 689 N N . GLU A 1 84 ? 1.563 3.443 -2.169 1.00 76.19 84 GLU A N 1
ATOM 690 C CA . GLU A 1 84 ? 1.424 4.894 -2.272 1.00 76.19 84 GLU A CA 1
ATOM 691 C C . GLU A 1 84 ? 1.311 5.307 -3.741 1.00 76.19 84 GLU A C 1
ATOM 693 O O . GLU A 1 84 ? 2.228 5.115 -4.537 1.00 76.19 84 GLU A O 1
ATOM 698 N N . THR A 1 85 ? 0.192 5.938 -4.106 1.00 71.44 85 THR A N 1
ATOM 699 C CA . THR A 1 85 ? 0.017 6.527 -5.438 1.00 71.44 85 THR A CA 1
ATOM 700 C C . THR A 1 85 ? -0.110 8.042 -5.348 1.00 71.44 85 THR A C 1
ATOM 702 O O . THR A 1 85 ? -0.976 8.576 -4.657 1.00 71.44 85 THR A O 1
ATOM 705 N N . GLY A 1 86 ? 0.726 8.758 -6.099 1.00 68.25 86 GLY A N 1
ATOM 706 C CA . GLY A 1 86 ? 0.612 10.206 -6.249 1.00 68.25 86 GLY A CA 1
ATOM 707 C C . GLY A 1 86 ? -0.505 10.579 -7.227 1.00 68.25 86 GLY A C 1
ATOM 708 O O . GLY A 1 86 ? -0.528 10.099 -8.360 1.00 68.25 86 GLY A O 1
ATOM 709 N N . LEU A 1 87 ? -1.416 11.465 -6.817 1.00 65.81 87 LEU A N 1
ATOM 710 C CA . LEU A 1 87 ? -2.439 12.050 -7.689 1.00 65.81 87 LEU A CA 1
ATOM 711 C C . LEU A 1 87 ? -2.108 13.518 -7.977 1.00 65.81 87 LEU A C 1
ATOM 713 O O . LEU A 1 87 ? -2.043 14.346 -7.071 1.00 65.81 87 LEU A O 1
ATOM 717 N N . TYR A 1 88 ? -1.947 13.860 -9.255 1.00 56.34 88 TYR A N 1
ATOM 718 C CA . TYR A 1 88 ? -1.793 15.246 -9.698 1.00 56.34 88 TYR A CA 1
ATOM 719 C C . TYR A 1 88 ? -3.156 15.827 -10.083 1.00 56.34 88 TYR A C 1
ATOM 721 O O . TYR A 1 88 ? -3.715 15.508 -11.132 1.00 56.34 88 TYR A O 1
ATOM 729 N N . CYS A 1 89 ? -3.706 16.711 -9.248 1.00 45.59 89 CYS A N 1
ATOM 730 C CA . CYS A 1 89 ? -4.924 17.439 -9.593 1.00 45.59 89 CYS A CA 1
ATOM 731 C C . CYS A 1 89 ? -4.599 18.601 -10.548 1.00 45.59 89 CYS A C 1
ATOM 733 O O . CYS A 1 89 ? -3.883 19.525 -10.166 1.00 45.59 89 CYS A O 1
ATOM 735 N N . ARG A 1 90 ? -5.227 18.592 -11.738 1.00 44.34 90 ARG A N 1
ATOM 736 C CA . ARG A 1 90 ? -5.218 19.668 -12.754 1.00 44.34 90 ARG A CA 1
ATOM 737 C C . ARG A 1 90 ? -3.964 19.712 -13.653 1.00 44.34 90 ARG A C 1
ATOM 739 O O . ARG A 1 90 ? -3.277 20.726 -13.726 1.00 44.34 90 ARG A O 1
ATOM 746 N N . ALA A 1 91 ? -3.715 18.632 -14.398 1.00 43.53 91 ALA A N 1
ATOM 747 C CA . ALA A 1 91 ? -2.986 18.730 -15.665 1.00 43.53 91 ALA A CA 1
ATOM 748 C C . ALA A 1 91 ? -3.914 19.378 -16.717 1.00 43.53 91 ALA A C 1
ATOM 750 O O . ALA A 1 91 ? -5.085 19.021 -16.814 1.00 43.53 91 ALA A O 1
ATOM 751 N N . LEU A 1 92 ? -3.418 20.391 -17.425 1.00 41.12 92 LEU A N 1
ATOM 752 C CA . LEU A 1 92 ? -4.126 21.187 -18.440 1.00 41.12 92 LEU A CA 1
ATOM 753 C C . LEU A 1 92 ? -4.706 20.319 -19.587 1.00 41.12 92 LEU A C 1
ATOM 755 O O . LEU A 1 92 ? -4.247 19.194 -19.773 1.00 41.12 92 LEU A O 1
ATOM 759 N N . PRO A 1 93 ? -5.679 20.820 -20.381 1.00 41.75 93 PRO A N 1
ATOM 760 C CA . PRO A 1 93 ? -6.517 20.010 -21.283 1.00 41.75 93 PRO A CA 1
ATOM 761 C C . PRO A 1 93 ? -5.803 19.389 -22.497 1.00 41.75 93 PRO A C 1
ATOM 763 O O . PRO A 1 93 ? -6.447 18.746 -23.322 1.00 41.75 93 PRO A O 1
ATOM 766 N N . ASN A 1 94 ? -4.481 19.497 -22.602 1.00 39.09 94 ASN A N 1
ATOM 767 C CA . ASN A 1 94 ? -3.732 18.973 -23.738 1.00 39.09 94 ASN A CA 1
ATOM 768 C C . ASN A 1 94 ? -3.040 17.658 -23.353 1.00 39.09 94 ASN A C 1
ATOM 770 O O . ASN A 1 94 ? -1.819 17.579 -23.352 1.00 39.09 94 ASN A O 1
ATOM 774 N N . GLY A 1 95 ? -3.867 16.662 -23.015 1.00 43.69 95 GLY A N 1
ATOM 775 C CA . GLY A 1 95 ? -3.590 15.223 -23.073 1.00 43.69 95 GLY A CA 1
ATOM 776 C C . GLY A 1 95 ? -2.471 14.654 -22.191 1.00 43.69 95 GLY A C 1
ATOM 777 O O . GLY A 1 95 ? -1.297 14.949 -22.376 1.00 43.69 95 GLY A O 1
ATOM 778 N N . SER A 1 96 ? -2.810 13.683 -21.337 1.00 36.94 96 SER A N 1
ATOM 779 C CA . SER A 1 96 ? -1.896 12.569 -21.057 1.00 36.94 96 SER A CA 1
ATOM 780 C C . SER A 1 96 ? -2.630 11.324 -20.554 1.00 36.94 96 SER A C 1
ATOM 782 O O . SER A 1 96 ? -3.722 11.384 -19.987 1.00 36.94 96 SER A O 1
ATOM 784 N N . HIS A 1 97 ? -2.012 10.178 -20.833 1.00 35.69 97 HIS A N 1
ATOM 785 C CA . HIS A 1 97 ? -2.495 8.841 -20.528 1.00 35.69 97 HIS A CA 1
ATOM 786 C C . HIS A 1 97 ? -2.456 8.560 -19.022 1.00 35.69 97 HIS A C 1
ATOM 788 O O . HIS A 1 97 ? -1.427 8.717 -18.364 1.00 35.69 97 HIS A O 1
ATOM 794 N N . VAL A 1 98 ? -3.580 8.083 -18.489 1.00 35.47 98 VAL A N 1
ATOM 795 C CA . VAL A 1 98 ? -3.707 7.627 -17.103 1.00 35.47 98 VAL A CA 1
ATOM 796 C C . VAL A 1 98 ? -3.118 6.221 -16.989 1.00 35.47 98 VAL A C 1
ATOM 798 O O . VAL A 1 98 ? -3.674 5.268 -17.533 1.00 35.47 98 VAL A O 1
ATOM 801 N N . PHE A 1 99 ? -2.020 6.061 -16.246 1.00 26.41 99 PHE A N 1
ATOM 802 C CA . PHE A 1 99 ? -1.605 4.740 -15.771 1.00 26.41 99 PHE A CA 1
ATOM 803 C C . PHE A 1 99 ? -2.501 4.341 -14.600 1.00 26.41 99 PHE A C 1
ATOM 805 O O . PHE A 1 99 ? -2.255 4.692 -13.450 1.00 26.41 99 PHE A O 1
ATOM 812 N N . LYS A 1 100 ? -3.566 3.599 -14.901 1.00 30.41 100 LYS A N 1
ATOM 813 C CA . LYS A 1 100 ? -4.347 2.889 -13.891 1.00 30.41 100 LYS A CA 1
ATOM 814 C C . LYS A 1 100 ? -3.673 1.535 -13.683 1.00 30.41 100 LYS A C 1
ATOM 816 O O . LYS A 1 100 ? -3.929 0.596 -14.428 1.00 30.41 100 LYS A O 1
ATOM 821 N N . LYS A 1 101 ? -2.760 1.441 -12.716 1.00 31.94 101 LYS A N 1
ATOM 822 C CA . LYS A 1 101 ? -2.272 0.141 -12.247 1.00 31.94 101 LYS A CA 1
ATOM 823 C C . LYS A 1 101 ? -2.817 -0.097 -10.847 1.00 31.94 101 LYS A C 1
ATOM 825 O O . LYS A 1 101 ? -2.162 0.187 -9.857 1.00 31.94 101 LYS A O 1
ATOM 830 N N . THR A 1 102 ? -4.048 -0.588 -10.781 1.00 30.83 102 THR A N 1
ATOM 831 C CA . THR A 1 102 ? -4.546 -1.291 -9.601 1.00 30.83 102 THR A CA 1
ATOM 832 C C . THR A 1 102 ? -3.998 -2.712 -9.679 1.00 30.83 102 THR A C 1
ATOM 834 O O . THR A 1 102 ? -4.361 -3.476 -10.572 1.00 30.83 102 THR A O 1
ATOM 837 N N . ALA A 1 103 ? -3.064 -3.064 -8.795 1.00 32.25 103 ALA A N 1
ATOM 838 C CA . ALA A 1 103 ? -2.781 -4.469 -8.542 1.00 32.25 103 ALA A CA 1
ATOM 839 C C . ALA A 1 103 ? -4.008 -5.034 -7.817 1.00 32.25 103 ALA A C 1
ATOM 841 O O . ALA A 1 103 ? -4.254 -4.710 -6.661 1.00 32.25 103 ALA A O 1
ATOM 842 N N . HIS A 1 104 ? -4.825 -5.795 -8.542 1.00 32.56 104 HIS A N 1
ATOM 843 C CA . HIS A 1 104 ? -5.976 -6.497 -7.993 1.00 32.56 104 HIS A CA 1
ATOM 844 C C . HIS A 1 104 ? -5.482 -7.770 -7.298 1.00 32.56 104 HIS A C 1
ATOM 846 O O . HIS A 1 104 ? -5.373 -8.817 -7.931 1.00 32.56 104 HIS A O 1
ATOM 852 N N . PHE A 1 105 ? -5.169 -7.678 -6.007 1.00 38.38 105 PHE A N 1
ATOM 853 C CA . PHE A 1 105 ? -5.260 -8.833 -5.116 1.00 38.38 105 PHE A CA 1
ATOM 854 C C . PHE A 1 105 ? -6.668 -8.805 -4.511 1.00 38.38 105 PHE A C 1
ATOM 856 O O . PHE A 1 105 ? -7.130 -7.746 -4.101 1.00 38.38 105 PHE A O 1
ATOM 863 N N . GLY A 1 106 ? -7.387 -9.927 -4.591 1.00 38.50 106 GLY A N 1
ATOM 864 C CA . GLY A 1 106 ? -8.852 -10.044 -4.488 1.00 38.50 106 GLY A CA 1
ATOM 865 C C . GLY A 1 106 ? -9.530 -9.714 -3.148 1.00 38.50 106 GLY A C 1
ATOM 866 O O . GLY A 1 106 ? -10.592 -10.272 -2.892 1.00 38.50 106 GLY A O 1
ATOM 867 N N . GLY A 1 107 ? -8.958 -8.843 -2.315 1.00 51.28 107 GLY A N 1
ATOM 868 C CA . GLY A 1 107 ? -9.601 -8.305 -1.112 1.00 51.28 107 GLY A CA 1
ATOM 869 C C . GLY A 1 107 ? -10.555 -7.138 -1.404 1.00 51.28 107 GLY A C 1
ATOM 870 O O . GLY A 1 107 ? -10.504 -6.507 -2.465 1.00 51.28 107 GLY A O 1
ATOM 871 N N . GLU A 1 108 ? -11.439 -6.829 -0.453 1.00 61.59 108 GLU A N 1
ATOM 872 C CA . GLU A 1 108 ? -12.309 -5.649 -0.528 1.00 61.59 108 GLU A CA 1
ATOM 873 C C . GLU A 1 108 ? -11.474 -4.356 -0.508 1.00 61.59 108 GLU A C 1
ATOM 875 O O . GLU A 1 108 ? -10.653 -4.129 0.380 1.00 61.59 108 GLU A O 1
ATOM 880 N N . ASN A 1 109 ? -11.677 -3.458 -1.475 1.00 66.38 109 ASN A N 1
ATOM 881 C CA . ASN A 1 109 ? -10.938 -2.194 -1.507 1.00 66.38 109 ASN A CA 1
ATOM 882 C C . ASN A 1 109 ? -11.362 -1.292 -0.340 1.00 66.38 109 ASN A C 1
ATOM 884 O O . ASN A 1 109 ? -12.497 -0.810 -0.303 1.00 66.38 109 ASN A O 1
ATOM 888 N N . ARG A 1 110 ? -10.439 -0.997 0.582 1.00 72.81 110 ARG A N 1
ATOM 889 C CA . ARG A 1 110 ? -10.679 0.010 1.623 1.00 72.81 110 ARG A CA 1
ATOM 890 C C . ARG A 1 110 ? -10.652 1.437 1.057 1.00 72.81 110 ARG A C 1
ATOM 892 O O . ARG A 1 110 ? -9.957 1.697 0.072 1.00 72.81 110 ARG A O 1
ATOM 899 N N . PRO A 1 111 ? -11.358 2.389 1.701 1.00 71.81 111 PRO A N 1
ATOM 900 C CA . PRO A 1 111 ? -11.233 3.805 1.380 1.00 71.81 111 PRO A CA 1
ATOM 901 C C . PRO A 1 111 ? -9.773 4.257 1.471 1.00 71.81 111 PRO A C 1
ATOM 903 O O . PRO A 1 111 ? -9.079 3.958 2.446 1.00 71.81 111 PRO A O 1
ATOM 906 N N . LEU A 1 112 ? -9.313 4.976 0.447 1.00 74.94 112 LEU A N 1
ATOM 907 C CA . LEU A 1 112 ? -7.947 5.491 0.382 1.00 74.94 112 LEU A CA 1
ATOM 908 C C . LEU A 1 112 ? -7.696 6.541 1.479 1.00 74.94 112 LEU A C 1
ATOM 910 O O . LEU A 1 112 ? -8.613 7.227 1.933 1.00 74.94 112 LEU A O 1
ATOM 914 N N . LEU A 1 113 ? -6.429 6.704 1.861 1.00 78.38 113 LEU A N 1
ATOM 915 C CA . LEU A 1 113 ? -5.966 7.869 2.610 1.00 78.38 113 LEU A CA 1
ATOM 916 C C . LEU A 1 113 ? -5.361 8.872 1.624 1.00 78.38 113 LEU A C 1
ATOM 918 O O . LEU A 1 113 ? -4.366 8.579 0.966 1.00 78.38 113 LEU A O 1
ATOM 922 N N . PHE A 1 114 ? -5.962 10.055 1.514 1.00 80.44 114 PHE A N 1
ATOM 923 C CA . PHE A 1 114 ? -5.473 11.129 0.658 1.00 80.44 114 PHE A CA 1
ATOM 924 C C . PHE A 1 114 ? -4.631 12.116 1.467 1.00 80.44 114 PHE A C 1
ATOM 926 O O . PHE A 1 114 ? -5.114 12.701 2.436 1.00 80.44 114 PHE A O 1
ATOM 933 N N . ILE A 1 115 ? -3.387 12.348 1.045 1.00 78.19 115 ILE A N 1
ATOM 934 C CA . ILE A 1 115 ? -2.492 13.331 1.666 1.00 78.19 115 ILE A CA 1
ATOM 935 C C . ILE A 1 115 ? -2.319 14.514 0.713 1.00 78.19 115 ILE A C 1
ATOM 937 O O . ILE A 1 115 ? -1.866 14.361 -0.418 1.00 78.19 115 ILE A O 1
ATOM 941 N N . GLY A 1 116 ? -2.689 15.713 1.160 1.00 76.81 116 GLY A N 1
ATOM 942 C CA . GLY A 1 116 ? -2.563 16.946 0.384 1.00 76.81 116 GLY A CA 1
ATOM 943 C C . GLY A 1 116 ? -1.691 17.994 1.070 1.00 76.81 116 GLY A C 1
ATOM 944 O O . GLY A 1 116 ? -1.393 17.911 2.255 1.00 76.81 116 GLY A O 1
ATOM 945 N N . LYS A 1 117 ? -1.276 19.027 0.329 1.00 74.06 117 LYS A N 1
ATOM 946 C CA . LYS A 1 117 ? -0.412 20.092 0.876 1.00 74.06 117 LYS A CA 1
ATOM 947 C C . LYS A 1 117 ? -1.146 21.066 1.793 1.00 74.06 117 LYS A C 1
ATOM 949 O O . LYS A 1 117 ? -0.603 21.563 2.774 1.00 74.06 117 LYS A O 1
ATOM 954 N N . LEU A 1 118 ? -2.367 21.419 1.406 1.00 73.75 118 LEU A N 1
ATOM 955 C CA . LEU A 1 118 ? -3.132 22.501 2.019 1.00 73.75 118 LEU A CA 1
ATOM 956 C C . LEU A 1 118 ? -4.182 21.921 2.956 1.00 73.75 118 LEU A C 1
ATOM 958 O O . LEU A 1 118 ? -4.809 20.926 2.625 1.00 73.75 118 LEU A O 1
ATOM 962 N N . LYS A 1 119 ? -4.445 22.568 4.091 1.00 75.31 119 LYS A N 1
ATOM 963 C CA . LYS A 1 119 ? -5.565 22.179 4.968 1.00 75.31 119 LYS A CA 1
ATOM 964 C C . LYS A 1 119 ? -6.916 22.253 4.252 1.00 75.31 119 LYS A C 1
ATOM 966 O O . LYS A 1 119 ? -7.749 21.379 4.428 1.00 75.31 119 LYS A O 1
ATOM 971 N N . SER A 1 120 ? -7.094 23.273 3.413 1.00 76.56 120 SER A N 1
ATOM 972 C CA . SER A 1 120 ? -8.283 23.463 2.581 1.00 76.56 120 SER A CA 1
ATOM 973 C C . SER A 1 120 ? -7.848 23.780 1.147 1.00 76.56 120 SER A C 1
ATOM 975 O O . SER A 1 120 ? -7.587 24.941 0.810 1.00 76.56 120 SER A O 1
ATOM 977 N N . PRO A 1 121 ? -7.628 22.759 0.299 1.00 76.00 121 PRO A N 1
ATOM 978 C CA . PRO A 1 121 ? -7.255 22.993 -1.084 1.00 76.00 121 PRO A CA 1
ATOM 979 C C . PRO A 1 121 ? -8.460 23.543 -1.853 1.00 76.00 121 PRO A C 1
ATOM 981 O O . PRO A 1 121 ? -9.581 23.069 -1.710 1.00 76.00 121 PRO A O 1
ATOM 984 N N . ARG A 1 122 ? -8.227 24.521 -2.737 1.00 74.88 122 ARG A N 1
ATOM 985 C CA . ARG A 1 122 ? -9.303 25.165 -3.517 1.00 74.88 122 ARG A CA 1
ATOM 986 C C . ARG A 1 122 ? -10.134 24.186 -4.356 1.00 74.88 122 ARG A C 1
ATOM 988 O O . ARG A 1 122 ? -11.289 24.474 -4.626 1.00 74.88 122 ARG A O 1
ATOM 995 N N . CYS A 1 123 ? -9.566 23.050 -4.770 1.00 71.31 123 CYS A N 1
ATOM 996 C CA . CYS A 1 123 ? -10.305 22.003 -5.486 1.00 71.31 123 CYS A CA 1
ATOM 997 C C . CYS A 1 123 ? -11.315 21.244 -4.612 1.00 71.31 123 CYS A C 1
ATOM 999 O O . CYS A 1 123 ? -12.168 20.565 -5.168 1.00 71.31 123 CYS A O 1
ATOM 1001 N N . LEU A 1 124 ? -11.226 21.367 -3.286 1.00 72.75 124 LEU A N 1
ATOM 1002 C CA . LEU A 1 124 ? -12.180 20.821 -2.319 1.00 72.75 124 LEU A CA 1
ATOM 1003 C C . LEU A 1 124 ? -13.031 21.926 -1.665 1.00 72.75 124 LEU A C 1
ATOM 1005 O O . LEU A 1 124 ? -13.754 21.666 -0.708 1.00 72.75 124 LEU A O 1
ATOM 1009 N N . CYS A 1 125 ? -12.960 23.167 -2.162 1.00 74.38 125 CYS A N 1
ATOM 1010 C CA . CYS A 1 125 ? -13.791 24.258 -1.658 1.00 74.38 125 CYS A CA 1
ATOM 1011 C C . CYS A 1 125 ? -15.274 23.946 -1.916 1.00 74.38 125 CYS A C 1
ATOM 1013 O O . CYS A 1 125 ? -15.648 23.651 -3.049 1.00 74.38 125 CYS A O 1
ATOM 1015 N N . GLY A 1 126 ? -16.104 23.999 -0.872 1.00 72.06 126 GLY A N 1
ATOM 1016 C CA . GLY A 1 126 ? -17.531 23.658 -0.950 1.00 72.06 126 GLY A CA 1
ATOM 1017 C C . GLY A 1 126 ? -17.835 22.156 -0.929 1.00 72.06 126 GLY A C 1
ATOM 1018 O O . GLY A 1 126 ? -18.999 21.770 -1.000 1.00 72.06 126 GLY A O 1
ATOM 1019 N N . VAL A 1 127 ? -16.821 21.292 -0.803 1.00 75.38 127 VAL A N 1
ATOM 1020 C CA . VAL A 1 127 ? -17.032 19.856 -0.593 1.00 75.38 127 VAL A CA 1
ATOM 1021 C C . VAL A 1 127 ? -17.205 19.603 0.902 1.00 75.38 127 VAL A C 1
ATOM 1023 O O . VAL A 1 127 ? -16.251 19.678 1.671 1.00 75.38 127 VAL A O 1
ATOM 1026 N N . HIS A 1 128 ? -18.436 19.308 1.316 1.00 72.69 128 HIS A N 1
ATOM 1027 C CA . HIS A 1 128 ? -18.777 19.060 2.723 1.00 72.69 128 HIS A CA 1
ATOM 1028 C C . HIS A 1 128 ? -18.659 17.587 3.131 1.00 72.69 128 HIS A C 1
ATOM 1030 O O . HIS A 1 128 ? -18.534 17.286 4.315 1.00 72.69 128 HIS A O 1
ATOM 1036 N N . HIS A 1 129 ? -18.675 16.670 2.161 1.00 73.69 129 HIS A N 1
ATOM 1037 C CA . HIS A 1 129 ? -18.538 15.239 2.396 1.00 73.69 129 HIS A CA 1
ATOM 1038 C C . HIS A 1 129 ? -17.575 14.636 1.373 1.00 73.69 129 HIS A C 1
ATOM 1040 O O . HIS A 1 129 ? -17.841 14.648 0.171 1.00 73.69 129 HIS A O 1
ATOM 1046 N N . LEU A 1 130 ? -16.444 14.129 1.857 1.00 67.62 130 LEU A N 1
ATOM 1047 C CA . LEU A 1 130 ? -15.478 13.385 1.060 1.00 67.62 130 LEU A CA 1
ATOM 1048 C C . LEU A 1 130 ? -15.639 11.895 1.376 1.00 67.62 130 LEU A C 1
ATOM 1050 O O . LEU A 1 130 ? -15.548 11.530 2.547 1.00 67.62 130 LEU A O 1
ATOM 1054 N N . PRO A 1 131 ? -15.806 11.022 0.368 1.00 67.94 131 PRO A N 1
ATOM 1055 C CA . PRO A 1 131 ? -15.876 9.573 0.581 1.00 67.94 131 PRO A CA 1
ATOM 1056 C C . PRO A 1 131 ? -14.510 8.951 0.942 1.00 67.94 131 PRO A C 1
ATOM 1058 O O . PRO A 1 131 ? -14.365 7.733 0.964 1.00 67.94 131 PRO A O 1
ATOM 1061 N N . ILE A 1 132 ? -13.483 9.781 1.155 1.00 73.69 132 ILE A N 1
ATOM 1062 C CA . ILE A 1 132 ? -12.073 9.418 1.311 1.00 73.69 132 ILE A CA 1
ATOM 1063 C C . ILE A 1 132 ? -11.497 10.274 2.444 1.00 73.69 132 ILE A C 1
ATOM 1065 O O . ILE A 1 132 ? -11.764 11.477 2.508 1.00 73.69 132 ILE A O 1
ATOM 1069 N N . SER A 1 133 ? -10.687 9.673 3.316 1.00 77.12 133 SER A N 1
ATOM 1070 C CA . SER A 1 133 ? -10.008 10.393 4.397 1.00 77.12 133 SER A CA 1
ATOM 1071 C C . SER A 1 133 ? -8.966 11.359 3.832 1.00 77.12 133 SER A C 1
ATOM 1073 O O . SER A 1 133 ? -8.170 10.976 2.977 1.00 77.12 133 SER A O 1
ATOM 1075 N N . TYR A 1 134 ? -8.942 12.603 4.319 1.00 79.69 134 TYR A N 1
ATOM 1076 C CA . TYR A 1 134 ? -8.007 13.640 3.874 1.00 79.69 134 TYR A CA 1
ATOM 1077 C C . TYR A 1 134 ? -7.113 14.111 5.021 1.00 79.69 134 TYR A C 1
ATOM 1079 O O . TYR A 1 134 ? -7.608 14.538 6.063 1.00 79.69 134 TYR A O 1
ATOM 1087 N N . VAL A 1 135 ? -5.800 14.109 4.803 1.00 79.12 135 VAL A N 1
ATOM 1088 C CA . VAL A 1 135 ? -4.806 14.656 5.731 1.00 79.12 135 VAL A CA 1
ATOM 1089 C C . VAL A 1 135 ? -3.970 15.705 5.011 1.00 79.12 135 VAL A C 1
ATOM 1091 O O . VAL A 1 135 ? -3.514 15.499 3.890 1.00 79.12 135 VAL A O 1
ATOM 1094 N N . SER A 1 136 ? -3.736 16.848 5.654 1.00 78.50 136 SER A N 1
ATOM 1095 C CA . SER A 1 136 ? -2.825 17.863 5.122 1.00 78.50 136 SER A CA 1
ATOM 1096 C C . SER A 1 136 ? -1.426 17.730 5.723 1.00 78.50 136 SER A C 1
ATOM 1098 O O . SER A 1 136 ? -1.303 17.711 6.947 1.00 78.50 136 SER A O 1
ATOM 1100 N N . GLY A 1 137 ? -0.380 17.741 4.898 1.00 71.75 137 GLY A N 1
ATOM 1101 C CA . GLY A 1 137 ? 1.017 17.726 5.332 1.00 71.75 137 GLY A CA 1
ATOM 1102 C C . GLY A 1 137 ? 1.927 18.494 4.373 1.00 71.75 137 GLY A C 1
ATOM 1103 O O . GLY A 1 137 ? 1.647 18.602 3.181 1.00 71.75 137 GLY A O 1
ATOM 1104 N N . SER A 1 138 ? 3.039 19.032 4.877 1.00 67.44 138 SER A N 1
ATOM 1105 C CA . SER A 1 138 ? 3.979 19.833 4.074 1.00 67.44 138 SER A CA 1
ATOM 1106 C C . SER A 1 138 ? 4.617 19.050 2.924 1.00 67.44 138 SER A C 1
ATOM 1108 O O . SER A 1 138 ? 4.909 19.634 1.880 1.00 67.44 138 SER A O 1
ATOM 1110 N N . ASN A 1 139 ? 4.802 17.740 3.108 1.00 63.53 139 ASN A N 1
ATOM 1111 C CA . ASN A 1 139 ? 5.636 16.917 2.236 1.00 63.53 139 ASN A CA 1
ATOM 1112 C C . ASN A 1 139 ? 4.851 16.161 1.153 1.00 63.53 139 ASN A C 1
ATOM 1114 O O . ASN A 1 139 ? 5.475 15.545 0.303 1.00 63.53 139 ASN A O 1
ATOM 1118 N N . MET A 1 140 ? 3.511 16.243 1.137 1.00 63.94 140 MET A N 1
ATOM 1119 C CA . MET A 1 140 ? 2.621 15.645 0.116 1.00 63.94 140 MET A CA 1
ATOM 1120 C C . MET A 1 140 ? 2.801 14.136 -0.166 1.00 63.94 140 MET A C 1
ATOM 1122 O O . MET A 1 140 ? 2.141 13.622 -1.063 1.00 63.94 140 MET A O 1
ATOM 1126 N N . TRP A 1 141 ? 3.651 13.441 0.588 1.00 69.50 141 TRP A N 1
ATOM 1127 C CA . TRP A 1 141 ? 3.889 12.001 0.535 1.00 69.50 141 TRP A CA 1
ATOM 1128 C C . TRP A 1 141 ? 3.550 11.348 1.879 1.00 69.50 141 TRP A C 1
ATOM 1130 O O . TRP A 1 141 ? 3.452 12.033 2.908 1.00 69.50 141 TRP A O 1
ATOM 1140 N N . MET A 1 142 ? 3.403 10.026 1.887 1.00 73.75 142 MET A N 1
ATOM 1141 C CA . MET A 1 142 ? 3.255 9.232 3.103 1.00 73.75 142 MET A CA 1
ATOM 1142 C C . MET A 1 142 ? 4.497 9.387 3.983 1.00 73.75 142 MET A C 1
ATOM 1144 O O . MET A 1 142 ? 5.624 9.232 3.523 1.00 73.75 142 MET A O 1
ATOM 1148 N N . ILE A 1 143 ? 4.303 9.687 5.266 1.00 79.12 143 ILE A N 1
ATOM 1149 C CA . ILE A 1 143 ? 5.373 9.665 6.273 1.00 79.12 143 ILE A CA 1
ATOM 1150 C C . ILE A 1 143 ? 5.079 8.571 7.297 1.00 79.12 143 ILE A C 1
ATOM 1152 O O . ILE A 1 143 ? 3.909 8.305 7.577 1.00 79.12 143 ILE A O 1
ATOM 1156 N N . ALA A 1 144 ? 6.123 7.995 7.896 1.00 80.00 144 ALA A N 1
ATOM 1157 C CA . ALA A 1 144 ? 6.018 6.886 8.847 1.00 80.00 144 ALA A CA 1
ATOM 1158 C C . ALA A 1 144 ? 4.970 7.139 9.939 1.00 80.00 144 ALA A C 1
ATOM 1160 O O . ALA A 1 144 ? 4.139 6.279 10.211 1.00 80.00 144 ALA A O 1
ATOM 1161 N N . PHE A 1 145 ? 4.938 8.354 10.494 1.00 81.06 145 PHE A N 1
ATOM 1162 C CA . PHE A 1 145 ? 3.940 8.746 11.489 1.00 81.06 145 PHE A CA 1
ATOM 1163 C C . PHE A 1 145 ? 2.493 8.601 10.981 1.00 81.06 145 PHE A C 1
ATOM 1165 O O . PHE A 1 145 ? 1.662 8.011 11.665 1.00 81.06 145 PHE A O 1
ATOM 1172 N N . LEU A 1 146 ? 2.186 9.083 9.771 1.00 80.12 146 LEU A N 1
ATOM 1173 C CA . LEU A 1 146 ? 0.835 8.988 9.200 1.00 80.12 146 LEU A CA 1
ATOM 1174 C C . LEU A 1 146 ? 0.456 7.543 8.873 1.00 80.12 146 LEU A C 1
ATOM 1176 O O . LEU A 1 146 ? -0.678 7.140 9.126 1.00 80.12 146 LEU A O 1
ATOM 1180 N N . PHE A 1 147 ? 1.405 6.757 8.360 1.00 83.06 147 PHE A N 1
ATOM 1181 C CA . PHE A 1 147 ? 1.181 5.337 8.103 1.00 83.06 147 PHE A CA 1
ATOM 1182 C C . PHE A 1 147 ? 0.890 4.567 9.398 1.00 83.06 147 PHE A C 1
ATOM 1184 O O . PHE A 1 147 ? -0.036 3.761 9.440 1.00 83.06 147 PHE A O 1
ATOM 1191 N N . GLN A 1 148 ? 1.636 4.844 10.471 1.00 84.94 148 GLN A N 1
ATOM 1192 C CA . GLN A 1 148 ? 1.421 4.224 11.779 1.00 84.94 148 GLN A CA 1
ATOM 1193 C C . GLN A 1 148 ? 0.050 4.568 12.361 1.00 84.94 148 GLN A C 1
ATOM 1195 O O . GLN A 1 148 ? -0.622 3.678 12.878 1.00 84.94 148 GLN A O 1
ATOM 1200 N N . GLU A 1 149 ? -0.376 5.830 12.288 1.00 84.81 149 GLU A N 1
ATOM 1201 C CA . GLU A 1 149 ? -1.696 6.230 12.784 1.00 84.81 149 GLU A CA 1
ATOM 1202 C C . GLU A 1 149 ? -2.816 5.549 11.990 1.00 84.81 149 GLU A C 1
ATOM 1204 O O . GLU A 1 149 ? -3.696 4.925 12.586 1.00 84.81 149 GLU A O 1
ATOM 1209 N N . TRP A 1 150 ? -2.720 5.547 10.657 1.00 85.62 150 TRP A N 1
ATOM 1210 C CA . TRP A 1 150 ? -3.650 4.823 9.787 1.00 85.62 150 TRP A CA 1
ATOM 1211 C C . TRP A 1 150 ? -3.709 3.321 10.113 1.00 85.62 150 TRP A C 1
ATOM 1213 O O . TRP A 1 150 ? -4.793 2.748 10.253 1.00 85.62 150 TRP A O 1
ATOM 1223 N N . LEU A 1 151 ? -2.551 2.679 10.300 1.00 87.94 151 LEU A N 1
ATOM 1224 C CA . LEU A 1 151 ? -2.474 1.251 10.605 1.00 87.94 151 LEU A CA 1
ATOM 1225 C C . LEU A 1 151 ? -3.062 0.930 11.986 1.00 87.94 151 LEU A C 1
ATOM 1227 O O . LEU A 1 151 ? -3.780 -0.058 12.126 1.00 87.94 151 LEU A O 1
ATOM 1231 N N . LYS A 1 152 ? -2.815 1.769 13.002 1.00 90.00 152 LYS A N 1
ATOM 1232 C CA . LYS A 1 152 ? -3.394 1.607 14.348 1.00 90.00 152 LYS A CA 1
ATOM 1233 C C . LYS A 1 152 ? -4.913 1.734 14.336 1.00 90.00 152 LYS A C 1
ATOM 1235 O O . LYS A 1 152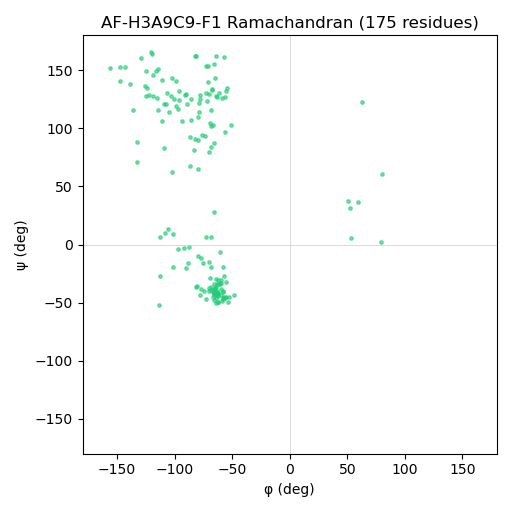 ? -5.589 1.001 15.057 1.00 90.00 152 LYS A O 1
ATOM 1240 N N . GLU A 1 153 ? -5.462 2.670 13.566 1.00 87.81 153 GLU A N 1
ATOM 1241 C CA . GLU A 1 153 ? -6.913 2.809 13.416 1.00 87.81 153 GLU A CA 1
ATOM 1242 C C . GLU A 1 153 ? -7.530 1.567 12.771 1.00 87.81 153 GLU A C 1
ATOM 1244 O O . GLU A 1 153 ? -8.545 1.053 13.252 1.00 87.81 153 GLU A O 1
ATOM 1249 N N . TRP A 1 154 ? -6.889 1.032 11.730 1.00 87.94 154 TRP A N 1
ATOM 1250 C CA . TRP A 1 154 ? -7.360 -0.189 11.088 1.00 87.94 154 TRP A CA 1
ATOM 1251 C C . TRP A 1 154 ? -7.250 -1.407 12.014 1.00 87.94 154 TRP A C 1
ATOM 1253 O O . TRP A 1 154 ? -8.226 -2.141 12.166 1.00 87.94 154 TRP A O 1
ATOM 1263 N N . ASP A 1 155 ? -6.123 -1.576 12.708 1.00 91.81 155 ASP A N 1
ATOM 1264 C CA . ASP A 1 155 ? -5.903 -2.663 13.669 1.00 91.81 155 ASP A CA 1
ATOM 1265 C C . ASP A 1 155 ? -6.946 -2.658 14.802 1.00 91.81 155 ASP A C 1
ATOM 1267 O O . ASP A 1 155 ? -7.482 -3.708 15.161 1.00 91.81 155 ASP A O 1
ATOM 1271 N N . LYS A 1 156 ? -7.337 -1.479 15.313 1.00 92.75 156 LYS A N 1
ATOM 1272 C CA . LYS A 1 156 ? -8.447 -1.359 16.281 1.00 92.75 156 LYS A CA 1
ATOM 1273 C C . LYS A 1 156 ? -9.759 -1.913 15.717 1.00 92.75 156 LYS A C 1
ATOM 1275 O O . LYS A 1 156 ? -10.449 -2.666 16.406 1.00 92.75 156 LYS A O 1
ATOM 1280 N N . SER A 1 157 ? -10.096 -1.567 14.473 1.00 89.69 157 SER A N 1
ATOM 1281 C CA . SER A 1 157 ? -11.308 -2.059 13.803 1.00 89.69 157 SER A CA 1
ATOM 1282 C C . SER A 1 157 ? -11.262 -3.571 13.568 1.00 89.69 157 SER A C 1
ATOM 1284 O O . SER A 1 157 ? -12.264 -4.250 13.782 1.00 89.69 157 SER A O 1
ATOM 1286 N N . LEU A 1 158 ? -10.111 -4.108 13.157 1.00 91.50 158 LEU A N 1
ATOM 1287 C CA . LEU A 1 158 ? -9.915 -5.543 12.933 1.00 91.50 158 LEU A CA 1
ATOM 1288 C C . LEU A 1 158 ? -10.050 -6.334 14.238 1.00 91.50 158 LEU A C 1
ATOM 1290 O O . LEU A 1 158 ? -10.751 -7.345 14.288 1.00 91.50 158 LEU A O 1
ATOM 1294 N N . LYS A 1 159 ? -9.461 -5.828 15.330 1.00 94.19 159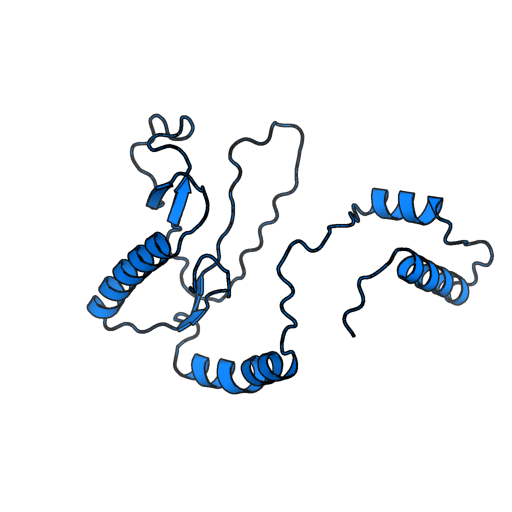 LYS A N 1
ATOM 1295 C CA . LYS A 1 159 ? -9.591 -6.411 16.674 1.00 94.19 159 LYS A CA 1
ATOM 1296 C C . LYS A 1 159 ? -11.038 -6.451 17.150 1.00 94.19 159 LYS A C 1
ATOM 1298 O O . LYS A 1 159 ? -11.464 -7.483 17.665 1.00 94.19 159 LYS A O 1
ATOM 1303 N N . ALA A 1 160 ? -11.799 -5.375 16.937 1.00 94.88 160 ALA A N 1
ATOM 1304 C CA . ALA A 1 160 ? -13.220 -5.329 17.283 1.00 94.88 160 ALA A CA 1
ATOM 1305 C C . ALA A 1 160 ? -14.038 -6.397 16.532 1.00 94.88 160 ALA A C 1
ATOM 1307 O O . ALA A 1 160 ? -14.961 -6.979 17.095 1.00 94.88 160 ALA A O 1
ATOM 1308 N N . GLN A 1 161 ? -13.657 -6.702 15.290 1.00 92.31 161 GLN A N 1
ATOM 1309 C CA . GLN A 1 161 ? -14.290 -7.724 14.449 1.00 92.31 161 GLN A CA 1
ATOM 1310 C C . GLN A 1 161 ? -13.702 -9.133 14.651 1.00 92.31 161 GLN A C 1
ATOM 1312 O O . GLN A 1 161 ? -14.166 -10.085 14.029 1.00 92.31 161 GLN A O 1
ATOM 1317 N N . ARG A 1 162 ? -12.676 -9.285 15.505 1.00 93.56 162 ARG A N 1
ATOM 1318 C CA . ARG A 1 162 ? -11.871 -10.517 15.662 1.00 93.56 162 ARG A CA 1
ATOM 1319 C C . ARG A 1 162 ? -11.323 -11.031 14.323 1.00 93.56 162 ARG A C 1
ATOM 1321 O O . ARG A 1 162 ? -11.144 -12.233 14.137 1.00 93.56 162 ARG A O 1
ATOM 1328 N N . HIS A 1 163 ? -11.049 -10.108 13.410 1.00 91.56 163 HIS A N 1
ATOM 1329 C CA . HIS A 1 163 ? -10.615 -10.382 12.053 1.00 91.56 163 HIS A CA 1
ATOM 1330 C C . HIS A 1 163 ? -9.094 -10.234 11.940 1.00 91.56 163 HIS A C 1
ATOM 1332 O O . HIS A 1 163 ? -8.500 -9.355 12.567 1.00 91.56 163 HIS A O 1
ATOM 1338 N N . ARG A 1 164 ? -8.447 -11.117 11.177 1.00 92.44 164 ARG A N 1
ATOM 1339 C CA . ARG A 1 164 ? -6.995 -11.112 10.958 1.00 92.44 164 ARG A CA 1
ATOM 1340 C C . ARG A 1 164 ? -6.730 -11.098 9.464 1.00 92.44 164 ARG A C 1
ATOM 1342 O O . ARG A 1 164 ? -7.349 -11.865 8.741 1.00 92.44 164 ARG A O 1
ATOM 1349 N N . ILE A 1 165 ? -5.778 -10.273 9.050 1.00 91.38 165 ILE A N 1
ATOM 1350 C CA . ILE A 1 165 ? -5.425 -10.076 7.645 1.00 91.38 165 ILE A CA 1
ATOM 1351 C C . ILE A 1 165 ? -3.918 -10.226 7.441 1.00 91.38 165 ILE A C 1
ATOM 1353 O O . ILE A 1 165 ? -3.141 -10.054 8.385 1.00 91.38 165 ILE A O 1
ATOM 1357 N N . ALA A 1 166 ? -3.509 -10.471 6.201 1.00 90.25 166 ALA A N 1
ATOM 1358 C CA . ALA A 1 166 ? -2.135 -10.276 5.758 1.00 90.25 166 ALA A CA 1
ATOM 1359 C C . ALA A 1 166 ? -2.037 -8.945 5.004 1.00 90.25 166 ALA A C 1
ATOM 1361 O O . ALA A 1 166 ? -2.770 -8.734 4.042 1.00 90.25 166 ALA A O 1
ATOM 1362 N N . LEU A 1 167 ? -1.128 -8.057 5.419 1.00 89.38 167 LEU A N 1
ATOM 1363 C CA . LEU A 1 167 ? -0.870 -6.786 4.739 1.00 89.38 167 LEU A CA 1
ATOM 1364 C C . LEU A 1 167 ? 0.542 -6.778 4.146 1.00 89.38 167 LEU A C 1
ATOM 1366 O O . LEU A 1 167 ? 1.528 -6.805 4.881 1.00 89.38 167 LEU A O 1
ATOM 1370 N N . MET A 1 168 ? 0.639 -6.711 2.821 1.00 86.69 168 MET A N 1
ATOM 1371 C CA . MET A 1 168 ? 1.899 -6.513 2.108 1.00 86.69 168 MET A CA 1
ATOM 1372 C C . MET A 1 168 ? 2.204 -5.020 2.001 1.00 86.69 168 MET A C 1
ATOM 1374 O O . MET A 1 168 ? 1.389 -4.257 1.482 1.00 86.69 168 MET A O 1
ATOM 1378 N N . VAL A 1 169 ? 3.384 -4.611 2.467 1.00 83.94 169 VAL A N 1
ATOM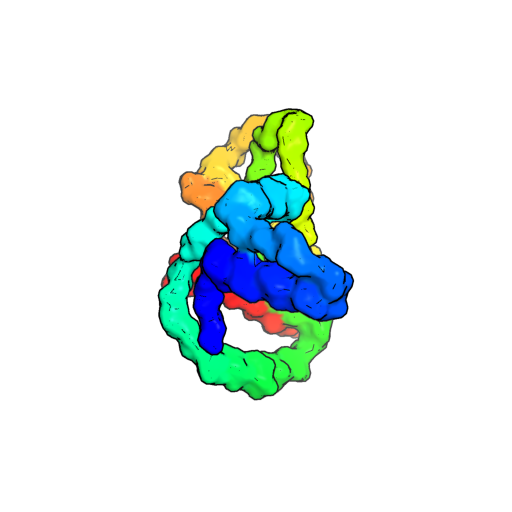 1379 C CA . VAL A 1 169 ? 3.826 -3.211 2.469 1.00 83.94 169 VAL A CA 1
ATOM 1380 C C . VAL A 1 169 ? 5.139 -3.103 1.686 1.00 83.94 169 VAL A C 1
ATOM 1382 O O . VAL A 1 169 ? 6.062 -3.873 1.964 1.00 83.94 169 VAL A O 1
ATOM 1385 N N . PRO A 1 170 ? 5.259 -2.188 0.707 1.00 73.06 170 PRO A N 1
ATOM 1386 C CA . PRO A 1 170 ? 6.495 -1.985 -0.029 1.00 73.06 170 PRO A CA 1
ATOM 1387 C C . PRO A 1 170 ? 7.588 -1.467 0.905 1.00 73.06 170 PRO A C 1
ATOM 1389 O O . PRO A 1 170 ? 7.351 -0.640 1.785 1.00 73.06 170 PRO A O 1
ATOM 1392 N N . CYS A 1 171 ? 8.814 -1.927 0.674 1.00 66.50 171 CYS A N 1
ATOM 1393 C CA . CYS A 1 171 ? 9.987 -1.382 1.341 1.00 66.50 171 CYS A CA 1
ATOM 1394 C C . CYS A 1 171 ? 10.292 -0.001 0.741 1.00 66.50 171 CYS A C 1
ATOM 1396 O O . CYS A 1 171 ? 10.939 0.106 -0.301 1.00 66.50 171 CYS A O 1
ATOM 1398 N N . SER A 1 172 ? 9.769 1.056 1.362 1.00 60.41 172 SER A N 1
ATOM 1399 C CA . SER A 1 172 ? 10.099 2.444 1.042 1.00 60.41 172 SER A CA 1
ATOM 1400 C C . SER A 1 172 ? 10.713 3.133 2.262 1.00 60.41 172 SER A C 1
ATOM 1402 O O . SER A 1 172 ? 10.324 2.876 3.405 1.00 60.41 172 SER A O 1
ATOM 1404 N N . ASN A 1 173 ? 11.657 4.047 2.017 1.00 49.97 173 ASN A N 1
ATOM 1405 C CA . ASN A 1 173 ? 12.356 4.828 3.051 1.00 49.97 173 ASN A CA 1
ATOM 1406 C C . ASN A 1 173 ? 11.418 5.716 3.898 1.00 49.97 173 ASN A C 1
ATOM 1408 O O . ASN A 1 173 ? 11.858 6.354 4.849 1.00 49.97 173 ASN A O 1
AT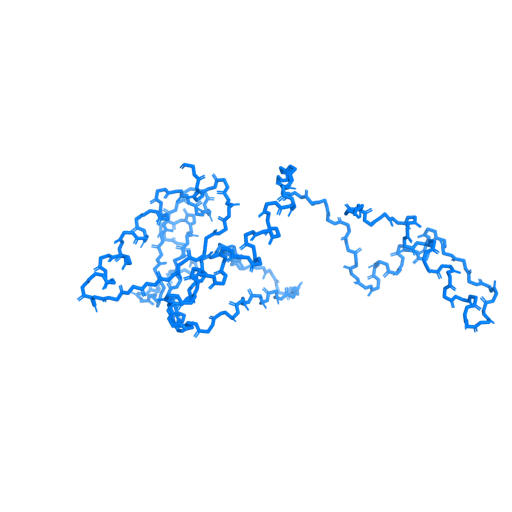OM 1412 N N . THR A 1 174 ? 10.136 5.793 3.543 1.00 49.97 174 THR A N 1
ATOM 1413 C CA . THR A 1 174 ? 9.111 6.601 4.208 1.00 49.97 174 THR A CA 1
ATOM 1414 C C . THR A 1 174 ? 8.192 5.804 5.129 1.00 49.97 174 THR A C 1
ATOM 1416 O O . THR A 1 174 ? 7.549 6.415 5.979 1.00 49.97 174 THR A O 1
ATOM 1419 N N . VAL A 1 175 ? 8.108 4.477 4.982 1.00 48.56 175 VAL A N 1
ATOM 1420 C CA . VAL A 1 175 ? 7.112 3.637 5.677 1.00 48.56 175 VAL A CA 1
ATOM 1421 C C . VAL A 1 175 ? 7.752 2.690 6.696 1.00 48.56 175 VAL A C 1
ATOM 1423 O O . VAL A 1 175 ? 7.120 2.349 7.695 1.00 48.56 175 VAL A O 1
ATOM 1426 N N . LEU A 1 176 ? 9.015 2.305 6.485 1.00 42.47 176 LEU A N 1
ATOM 1427 C CA . LEU A 1 176 ? 9.750 1.363 7.332 1.00 42.47 176 LEU A CA 1
ATOM 1428 C C . LEU A 1 176 ? 11.148 1.906 7.664 1.00 42.47 176 LEU A C 1
ATOM 1430 O O . LEU A 1 176 ? 12.152 1.415 7.154 1.00 42.47 176 LEU A O 1
ATOM 1434 N N . CYS A 1 177 ? 11.201 2.938 8.503 1.00 37.22 177 CYS A N 1
ATOM 1435 C CA . CYS A 1 177 ? 12.345 3.263 9.359 1.00 37.22 177 CYS A CA 1
ATOM 1436 C C . CYS A 1 177 ? 11.806 3.683 10.728 1.00 37.22 177 CYS A C 1
ATOM 1438 O O . CYS A 1 177 ? 10.831 4.471 10.751 1.00 37.22 177 CYS A O 1
#

Mean predicted aligned err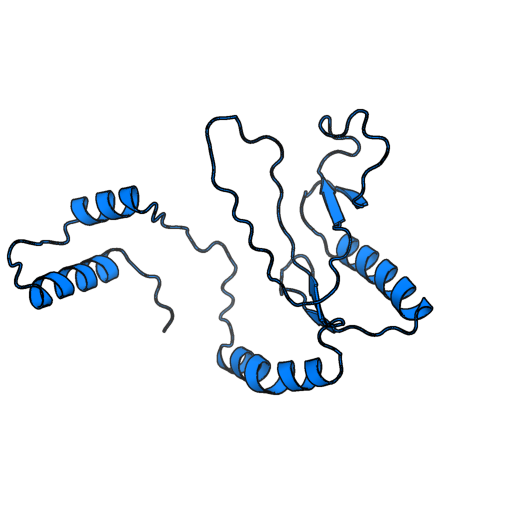or: 16.81 Å

Sequence (177 aa):
SNLPVSGEILKAKAEKFPADLNIDDFKATNWWLDRWKKRYDVVFKRAHGEKKDADIPSAINWIENELPATLQRYKPEDVYNADETGLYCRALPNGSHVFKKTAHFGGENRPLLFIGKLKSPRCLCGVHHLPISYVSGSNMWMIAFLFQEWLKEWDKSLKAQRHRIALMVPCSNTVLC